Protein AF-A0A5B1RC30-F1 (afdb_monomer_lite)

Secondary structure (DSSP, 8-state):
-----------HHHHHHHHHHHHHHHHHHHHHHHTS-S-----------TTSTTTTTSS------------HHHHHHTTS-TT--SSSHHHHHHHHHHHHHHHHHHGGG-TTS-SSPPPSS-----S---S---------TTS-----TTTS-----HHHHHHHHHHH-TTSPPPPHHHHHHHHHTS-HHHHHHHHHHHTTS-HHHHHSTT----HHHHHHHHHHHHHH---------

Foldseek 3Di:
DDDDDPDPDPDPVNVVVVVVVVVVVVVVVVVVVVPPDPPPDDDDDDDDDPPPPPPVVPPDPPPPDPPPVDPPVVVVVVVDPPDPPDPDVVVVVVVVVVVVVVCVVCVCVPPVNPNDDDDPDDDPPPPPPCPDDPPPPPPPPPPPPPPVLQPDADDAQLVLQLLLCCQQPVPDDRDDSVVSVVVVVVDGSVVSVVSNVLSVVDDPCQRPDPPNDHDNVSNVSSVVVDVVVDDDDDDDDD

Structure (mmCIF, N/CA/C/O backbone):
data_AF-A0A5B1RC30-F1
#
_entry.id   AF-A0A5B1RC30-F1
#
loop_
_atom_site.group_PDB
_atom_site.id
_atom_site.type_symbol
_atom_site.label_atom_id
_atom_site.label_alt_id
_atom_site.label_comp_id
_atom_site.label_asym_id
_atom_site.label_entity_id
_atom_site.label_seq_id
_atom_site.pdbx_PDB_ins_code
_atom_site.Cartn_x
_atom_site.Cartn_y
_atom_site.Cartn_z
_atom_site.occupancy
_atom_site.B_iso_or_equiv
_atom_site.auth_seq_id
_atom_site.auth_comp_id
_atom_site.auth_asym_id
_atom_site.auth_atom_id
_atom_site.pdbx_PDB_model_num
ATOM 1 N N . MET A 1 1 ? 42.351 27.442 -15.921 1.00 37.06 1 MET A N 1
ATOM 2 C CA . MET A 1 1 ? 41.105 27.147 -16.657 1.00 37.06 1 MET A CA 1
ATOM 3 C C . MET A 1 1 ? 39.931 27.588 -15.802 1.00 37.06 1 MET A C 1
ATOM 5 O O . MET A 1 1 ? 39.715 26.997 -14.755 1.00 37.06 1 MET A O 1
ATOM 9 N N . GLN A 1 2 ? 39.253 28.670 -16.185 1.00 33.66 2 GLN A N 1
ATOM 10 C CA . GLN A 1 2 ? 38.083 29.203 -15.482 1.00 33.66 2 GLN A CA 1
ATOM 11 C C . GLN A 1 2 ? 36.863 29.036 -16.392 1.00 33.66 2 GLN A C 1
ATOM 13 O O . GLN A 1 2 ? 36.868 29.510 -17.526 1.00 33.66 2 GLN A O 1
ATOM 18 N N . LEU A 1 3 ? 35.852 28.315 -15.908 1.00 33.47 3 LEU A N 1
ATOM 19 C CA . LEU A 1 3 ? 34.552 28.173 -16.560 1.00 33.47 3 LEU A CA 1
ATOM 20 C C . LEU A 1 3 ? 33.736 29.445 -16.307 1.00 33.47 3 LEU A C 1
ATOM 22 O O . LEU A 1 3 ? 33.365 29.730 -15.170 1.00 33.47 3 LEU A O 1
ATOM 26 N N . VAL A 1 4 ? 33.462 30.205 -17.366 1.00 41.59 4 VAL A N 1
ATOM 27 C CA . VAL A 1 4 ? 32.552 31.355 -17.328 1.00 41.59 4 VAL A CA 1
ATOM 28 C C . VAL A 1 4 ? 31.127 30.839 -17.532 1.00 41.59 4 VAL A C 1
ATOM 30 O O . VAL A 1 4 ? 30.750 30.440 -18.630 1.00 41.59 4 VAL A O 1
ATOM 33 N N . PHE A 1 5 ? 30.335 30.828 -16.459 1.00 33.84 5 PHE A N 1
ATOM 34 C CA . PHE A 1 5 ? 28.893 30.589 -16.514 1.00 33.84 5 PHE A CA 1
ATOM 35 C C . PHE A 1 5 ? 28.185 31.864 -16.994 1.00 33.84 5 PHE A C 1
ATOM 37 O O . PHE A 1 5 ? 28.132 32.863 -16.278 1.00 33.84 5 PHE A O 1
ATOM 4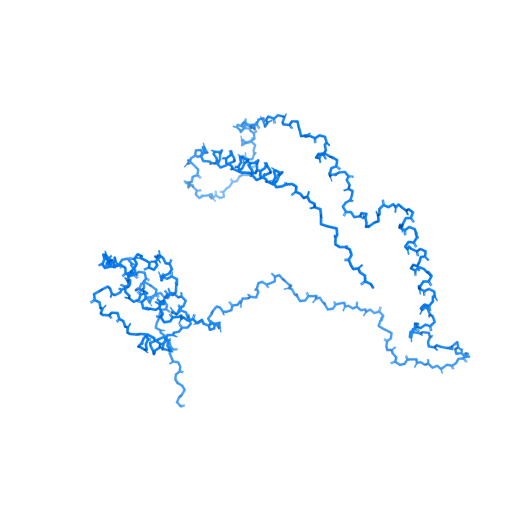4 N N . VAL A 1 6 ? 27.610 31.831 -18.198 1.00 37.00 6 VAL A N 1
ATOM 45 C CA . VAL A 1 6 ? 26.701 32.879 -18.683 1.00 37.00 6 VAL A CA 1
ATOM 46 C C . VAL A 1 6 ? 25.303 32.578 -18.147 1.00 37.00 6 VAL A C 1
ATOM 48 O O . VAL A 1 6 ? 24.545 31.793 -18.711 1.00 37.00 6 VAL A O 1
ATOM 51 N N . GLN A 1 7 ? 24.968 33.188 -17.015 1.00 39.28 7 GLN A N 1
ATOM 52 C CA . GLN A 1 7 ? 23.636 33.129 -16.427 1.00 39.28 7 GLN A CA 1
ATOM 53 C C . GLN A 1 7 ? 22.777 34.223 -17.077 1.00 39.28 7 GLN A C 1
ATOM 55 O O . GLN A 1 7 ? 22.910 35.405 -16.763 1.00 39.28 7 GLN A O 1
ATOM 60 N N . ALA A 1 8 ? 21.922 33.848 -18.030 1.00 44.34 8 ALA A N 1
ATOM 61 C CA . ALA A 1 8 ? 20.967 34.770 -18.637 1.00 44.34 8 ALA A CA 1
ATOM 62 C C . ALA A 1 8 ? 19.926 35.196 -17.585 1.00 44.34 8 ALA A C 1
ATOM 64 O O . ALA A 1 8 ? 19.093 34.401 -17.148 1.00 44.34 8 ALA A O 1
ATOM 65 N N . TRP A 1 9 ? 19.988 36.459 -17.161 1.00 39.72 9 TRP A N 1
ATOM 66 C CA . TRP A 1 9 ? 19.041 37.062 -16.226 1.00 39.72 9 TRP A CA 1
ATOM 67 C C . TRP A 1 9 ? 17.670 37.233 -16.891 1.00 39.72 9 TRP A C 1
ATOM 69 O O . TRP A 1 9 ? 17.361 38.270 -17.479 1.00 39.72 9 TRP A O 1
ATOM 79 N N . ILE A 1 10 ? 16.809 36.223 -16.780 1.00 48.22 10 ILE A N 1
ATOM 80 C CA . ILE A 1 10 ? 15.380 36.403 -17.040 1.00 48.22 10 ILE A CA 1
ATOM 81 C C . ILE A 1 10 ? 14.814 37.172 -15.847 1.00 48.22 10 ILE A C 1
ATOM 83 O O . ILE A 1 10 ? 14.673 36.636 -14.749 1.00 48.22 10 ILE A O 1
ATOM 87 N N . SER A 1 11 ? 14.513 38.456 -16.059 1.00 51.56 11 SER A N 1
ATOM 88 C CA . SER A 1 11 ? 13.929 39.322 -15.033 1.00 51.56 11 SER A CA 1
ATOM 89 C C . SER A 1 11 ? 12.691 38.658 -14.408 1.00 51.56 11 SER A C 1
ATOM 91 O O . SER A 1 11 ? 11.798 38.230 -15.152 1.00 51.56 11 SER A O 1
ATOM 93 N N . PRO A 1 12 ? 12.577 38.609 -13.066 1.00 63.28 12 PRO A N 1
ATOM 94 C CA . PRO A 1 12 ? 11.483 37.935 -12.363 1.00 63.28 12 PRO A CA 1
ATOM 95 C C . PRO A 1 12 ? 10.099 38.515 -12.695 1.00 63.28 12 PRO A C 1
ATOM 97 O O . PRO A 1 12 ? 9.080 37.845 -12.517 1.00 63.28 12 PRO A O 1
ATOM 100 N N . LYS A 1 13 ? 10.040 39.737 -13.240 1.00 57.78 13 LYS A N 1
ATOM 101 C CA . LYS A 1 13 ? 8.797 40.340 -13.743 1.00 57.78 13 LYS A CA 1
ATOM 102 C C . LYS A 1 13 ? 8.270 39.621 -14.995 1.00 57.78 13 LYS A C 1
ATOM 104 O O . LYS A 1 13 ? 7.062 39.467 -15.141 1.00 57.78 13 LYS A O 1
ATOM 109 N N . SER A 1 14 ? 9.155 39.111 -15.848 1.00 53.41 14 SER A N 1
ATOM 110 C CA . SER A 1 14 ? 8.808 38.441 -17.112 1.00 53.41 14 SER A CA 1
ATOM 111 C C . SER A 1 14 ? 8.213 37.050 -16.880 1.00 53.41 14 SER A C 1
ATOM 113 O O . SER A 1 14 ? 7.254 36.665 -17.543 1.00 53.41 14 SER A O 1
ATOM 115 N N . VAL A 1 15 ? 8.724 36.322 -15.880 1.00 65.81 15 VAL A N 1
ATOM 116 C CA . VAL A 1 15 ? 8.213 34.993 -15.496 1.00 65.81 15 VAL A CA 1
ATOM 117 C C . VAL A 1 15 ? 6.780 35.091 -14.965 1.00 65.81 15 VAL A C 1
ATOM 119 O O . VAL A 1 15 ? 5.937 34.256 -15.288 1.00 65.81 15 VAL A O 1
ATOM 122 N N . ARG A 1 16 ? 6.464 36.156 -14.215 1.00 63.06 16 ARG A N 1
ATOM 123 C CA . ARG A 1 16 ? 5.103 36.398 -13.709 1.00 63.06 16 ARG A CA 1
ATOM 124 C C . ARG A 1 16 ? 4.101 36.675 -14.830 1.00 63.06 16 ARG A C 1
ATOM 126 O O . ARG A 1 16 ? 2.984 36.174 -14.768 1.00 63.06 16 ARG A O 1
ATOM 133 N N . ILE A 1 17 ? 4.506 37.412 -15.864 1.00 66.56 17 ILE A N 1
ATOM 134 C CA . ILE A 1 17 ? 3.637 37.727 -17.009 1.00 66.56 17 ILE A CA 1
ATOM 135 C C . ILE A 1 17 ? 3.341 36.464 -17.831 1.00 66.56 17 ILE A C 1
ATOM 137 O O . ILE A 1 17 ? 2.190 36.230 -18.191 1.00 66.56 17 ILE A O 1
ATOM 141 N N . ILE A 1 18 ? 4.348 35.618 -18.073 1.00 67.50 18 ILE A N 1
ATOM 142 C CA . ILE A 1 18 ? 4.166 34.361 -18.818 1.00 67.50 18 ILE A CA 1
ATOM 143 C C . ILE A 1 18 ? 3.269 33.393 -18.035 1.00 67.50 18 ILE A C 1
ATOM 145 O O . ILE A 1 18 ? 2.348 32.816 -18.607 1.00 67.50 18 ILE A O 1
ATOM 149 N N . SER A 1 19 ? 3.475 33.268 -16.721 1.00 68.56 19 SER A N 1
ATOM 150 C CA . SER A 1 19 ? 2.661 32.384 -15.878 1.00 68.56 19 SER A CA 1
ATOM 151 C C . SER A 1 19 ? 1.192 32.833 -15.810 1.00 68.56 19 SER A C 1
ATOM 153 O O . SER A 1 19 ? 0.284 32.012 -15.930 1.00 68.56 19 SER A O 1
ATOM 155 N N . LEU A 1 20 ? 0.936 34.146 -15.731 1.00 70.19 20 LEU A N 1
ATOM 156 C CA . LEU A 1 20 ? -0.424 34.700 -15.780 1.00 70.19 20 LEU A CA 1
ATOM 157 C C . LEU A 1 20 ? -1.103 34.493 -17.139 1.00 70.19 20 LEU A C 1
ATOM 159 O O . LEU A 1 20 ? -2.290 34.173 -17.181 1.00 70.19 20 LEU A O 1
ATOM 163 N N . ALA A 1 21 ? -0.368 34.635 -18.243 1.00 69.69 21 ALA A N 1
ATOM 164 C CA . ALA A 1 21 ? -0.911 34.406 -19.581 1.00 69.69 21 ALA A CA 1
ATOM 165 C C . ALA A 1 21 ? -1.286 32.931 -19.806 1.00 69.69 21 ALA A C 1
ATOM 167 O O . ALA A 1 21 ? -2.340 32.647 -20.376 1.00 69.69 21 ALA A O 1
ATOM 168 N N . VAL A 1 22 ? -0.465 31.996 -19.314 1.00 76.06 22 VAL A N 1
ATOM 169 C CA . VAL A 1 22 ? -0.759 30.556 -19.376 1.00 76.06 22 VAL A CA 1
ATOM 170 C C . VAL A 1 22 ? -1.976 30.217 -18.515 1.00 76.06 22 VAL A C 1
ATOM 172 O O . VAL A 1 22 ? -2.878 29.540 -19.000 1.00 76.06 22 VAL A O 1
ATOM 175 N N . LEU A 1 23 ? -2.061 30.755 -17.293 1.00 73.81 23 LEU A N 1
ATOM 176 C CA . LEU A 1 23 ? -3.209 30.535 -16.406 1.00 73.81 23 LEU A CA 1
ATOM 177 C C . LEU A 1 23 ? -4.522 31.074 -16.994 1.00 73.81 23 LEU A C 1
ATOM 179 O O . LEU A 1 23 ? -5.549 30.392 -16.938 1.00 73.81 23 LEU A O 1
ATOM 183 N N . LEU A 1 24 ? -4.495 32.260 -17.611 1.00 71.38 24 LEU A N 1
ATOM 184 C CA . LEU A 1 24 ? -5.665 32.836 -18.282 1.00 71.38 24 LEU A CA 1
ATOM 185 C C . LEU A 1 24 ? -6.099 32.006 -19.496 1.00 71.38 24 LEU A C 1
ATOM 187 O O . LEU A 1 24 ? -7.293 31.758 -19.663 1.00 71.38 24 LEU A O 1
ATOM 191 N N . ALA A 1 25 ? -5.149 31.516 -20.296 1.00 67.56 25 ALA A N 1
ATOM 192 C CA . ALA A 1 25 ? -5.450 30.656 -21.438 1.00 67.56 25 ALA A CA 1
ATOM 193 C C . ALA A 1 25 ? -6.047 29.306 -21.002 1.00 67.56 25 ALA A C 1
ATOM 195 O O . ALA A 1 25 ? -7.023 28.845 -21.593 1.00 67.56 25 ALA A O 1
ATOM 196 N N . THR A 1 26 ? -5.524 28.695 -19.932 1.00 70.88 26 THR A N 1
ATOM 197 C CA . THR A 1 26 ? -6.070 27.434 -19.400 1.00 70.88 26 THR A CA 1
ATOM 198 C C . THR A 1 26 ? -7.450 27.609 -18.766 1.00 70.88 26 THR A C 1
ATOM 200 O O . THR A 1 26 ? -8.298 26.731 -18.904 1.00 70.88 26 THR A O 1
ATOM 203 N N . SER A 1 27 ? -7.709 28.755 -18.127 1.00 69.19 27 SER A N 1
ATOM 204 C CA . SER A 1 27 ? -9.010 29.067 -17.522 1.00 69.19 27 SER A CA 1
ATOM 205 C C . SER A 1 27 ? -10.104 29.237 -18.581 1.00 69.19 27 SER A C 1
ATOM 207 O O . SER A 1 27 ? -11.167 28.623 -18.482 1.00 69.19 27 SER A O 1
ATOM 209 N N . GLN A 1 28 ? -9.819 29.981 -19.657 1.00 68.94 28 GLN A N 1
ATOM 210 C CA . GLN A 1 28 ? -10.762 30.147 -20.770 1.00 68.94 28 GLN A CA 1
ATOM 211 C C . GLN A 1 28 ? -11.049 28.824 -21.493 1.00 68.94 28 GLN A C 1
ATOM 213 O O . GLN A 1 28 ? -12.181 28.585 -21.909 1.00 68.94 28 GLN A O 1
ATOM 218 N N . TYR A 1 29 ? -10.053 27.941 -21.599 1.00 64.88 29 TYR A N 1
ATOM 219 C CA . TYR A 1 29 ? -10.232 26.624 -22.207 1.00 64.88 29 TYR A CA 1
ATOM 220 C C . TYR A 1 29 ? -11.126 25.707 -21.357 1.00 64.88 29 TYR A C 1
ATOM 222 O O . TYR A 1 29 ? -11.989 25.017 -21.894 1.00 64.88 29 TYR A O 1
ATOM 230 N N . LEU A 1 30 ? -10.977 25.729 -20.028 1.00 63.34 30 LEU A N 1
ATOM 231 C CA . LEU A 1 30 ? -11.799 24.915 -19.125 1.00 63.34 30 LEU A CA 1
ATOM 232 C C . LEU A 1 30 ? -13.253 25.394 -19.045 1.00 63.34 30 LEU A C 1
ATOM 234 O O . LEU A 1 30 ? -14.154 24.558 -19.035 1.00 63.34 30 LEU A O 1
ATOM 238 N N . ALA A 1 31 ? -13.492 26.709 -19.058 1.00 62.72 31 ALA A N 1
ATOM 239 C CA . ALA A 1 31 ? -14.848 27.261 -19.107 1.00 62.72 31 ALA A CA 1
ATOM 240 C C . ALA A 1 31 ? -15.580 26.875 -20.406 1.00 62.72 31 ALA A C 1
ATOM 242 O O . ALA A 1 31 ? -16.767 26.564 -20.389 1.00 62.72 31 ALA A O 1
ATOM 243 N N . PHE A 1 32 ? -14.856 26.812 -21.528 1.00 60.69 32 PHE A N 1
ATOM 244 C CA . PHE A 1 32 ? -15.417 26.368 -22.804 1.00 60.69 32 PHE A CA 1
ATOM 245 C C . PHE A 1 32 ? -15.771 24.871 -22.811 1.00 60.69 32 PHE A C 1
ATOM 247 O O . PHE A 1 32 ? -16.770 24.471 -23.402 1.00 60.69 32 PHE A O 1
ATOM 254 N N . VAL A 1 33 ? -14.983 24.034 -22.128 1.00 61.41 33 VAL A N 1
ATOM 255 C CA . VAL A 1 33 ? -15.262 22.592 -22.009 1.00 61.41 33 VAL A CA 1
ATOM 256 C C . VAL A 1 33 ? -16.433 22.314 -21.056 1.00 61.41 33 VAL A C 1
ATOM 258 O O . VAL A 1 33 ? -17.145 21.330 -21.254 1.00 61.41 33 VAL A O 1
ATOM 261 N N . SER A 1 34 ? -16.680 23.167 -20.052 1.00 58.25 34 SER A N 1
ATOM 262 C CA . SER A 1 34 ? -17.787 22.955 -19.106 1.00 58.25 34 SER A CA 1
ATOM 263 C C . SER A 1 34 ? -19.167 23.334 -19.644 1.00 58.25 34 SER A C 1
ATOM 265 O O . SER A 1 34 ? -20.154 22.811 -19.135 1.00 58.25 34 SER A O 1
ATOM 267 N N . ASP A 1 35 ? -19.243 24.202 -20.657 1.00 50.16 35 ASP A N 1
ATOM 268 C CA . ASP A 1 35 ? -20.509 24.670 -21.251 1.00 50.16 35 ASP A CA 1
ATOM 269 C C . ASP A 1 35 ? -21.007 23.785 -22.412 1.00 50.16 35 ASP A C 1
ATOM 271 O O . ASP A 1 35 ? -22.028 24.062 -23.046 1.00 50.16 35 ASP A O 1
ATOM 275 N N . ALA A 1 36 ? -20.308 22.683 -22.700 1.00 50.47 36 ALA A N 1
ATOM 276 C CA . ALA A 1 36 ? -20.774 21.700 -23.667 1.00 50.47 36 ALA A CA 1
ATOM 277 C C . ALA A 1 36 ? -21.968 20.906 -23.082 1.00 50.47 36 ALA A C 1
ATOM 279 O O . ALA A 1 36 ? -21.836 20.285 -22.021 1.00 50.47 36 ALA A O 1
ATOM 280 N N . PRO A 1 37 ? -23.140 20.882 -23.749 1.00 50.91 37 PRO A N 1
ATOM 281 C CA . PRO A 1 37 ? -24.338 20.234 -23.223 1.00 50.91 37 PRO A CA 1
ATOM 282 C C . PRO A 1 37 ? -24.120 18.726 -23.021 1.00 50.91 37 PRO A C 1
ATOM 284 O O . PRO A 1 37 ? -23.829 17.985 -23.961 1.00 50.91 37 PRO A O 1
ATOM 287 N N . ARG A 1 38 ? -24.308 18.268 -21.776 1.00 52.97 38 ARG A N 1
ATOM 288 C CA . ARG A 1 38 ? -24.143 16.887 -21.270 1.00 52.97 38 ARG A CA 1
ATOM 289 C C . ARG A 1 38 ? -25.163 15.857 -21.804 1.00 52.97 38 ARG A C 1
ATOM 291 O O . ARG A 1 38 ? -25.478 14.902 -21.105 1.00 52.97 38 ARG A O 1
ATOM 298 N N . ASN A 1 39 ? -25.671 15.998 -23.028 1.00 50.66 39 ASN A N 1
ATOM 299 C CA . ASN A 1 39 ? -26.727 15.118 -23.560 1.00 50.66 39 ASN A CA 1
ATOM 300 C C . ASN A 1 39 ? -26.253 14.068 -24.577 1.00 50.66 39 ASN A C 1
ATOM 302 O O . ASN A 1 39 ? -27.072 13.481 -25.273 1.00 50.66 39 ASN A O 1
ATOM 306 N N . TYR A 1 40 ? -24.954 13.772 -24.642 1.00 50.72 40 TYR A N 1
ATOM 307 C CA . TYR A 1 40 ? -24.432 12.713 -25.513 1.00 50.72 40 TYR A CA 1
ATOM 308 C C . TYR A 1 40 ? -23.730 11.623 -24.716 1.00 50.72 40 TYR A C 1
ATOM 310 O O . TYR A 1 40 ? -22.543 11.368 -24.897 1.00 50.72 40 TYR A O 1
ATOM 318 N N . LEU A 1 41 ? -24.467 10.965 -23.826 1.00 51.62 41 LEU A N 1
ATOM 319 C CA . LEU A 1 41 ? -24.060 9.659 -23.338 1.00 51.62 41 LEU A CA 1
ATOM 320 C C . LEU A 1 41 ? -25.246 8.703 -23.374 1.00 51.62 41 LEU A C 1
ATOM 322 O O . LEU A 1 41 ? -26.230 8.900 -22.669 1.00 51.62 41 LEU A O 1
ATOM 326 N N . LEU A 1 42 ? -25.016 7.634 -24.146 1.00 53.19 42 LEU A N 1
ATOM 327 C CA . LEU A 1 42 ? -25.647 6.312 -24.137 1.00 53.19 42 LEU A CA 1
ATOM 328 C C . LEU A 1 42 ? -26.649 6.049 -25.264 1.00 53.19 42 LEU A C 1
ATOM 330 O O . LEU A 1 42 ? -27.849 6.060 -25.044 1.00 53.19 42 LEU A O 1
ATOM 334 N N . GLU A 1 43 ? -26.125 5.642 -26.424 1.00 45.53 43 GLU A N 1
ATOM 335 C CA . GLU A 1 43 ? -26.667 4.469 -27.120 1.00 45.53 43 GLU A CA 1
ATOM 336 C C . GLU A 1 43 ? -25.532 3.607 -27.710 1.00 45.53 43 GLU A C 1
ATOM 338 O O . GLU A 1 43 ? -24.540 4.144 -28.217 1.00 45.53 43 GLU A O 1
ATOM 343 N N . PRO A 1 44 ? -25.634 2.266 -27.635 1.00 52.22 44 PRO A N 1
ATOM 344 C CA . PRO A 1 44 ? -24.646 1.357 -28.194 1.00 52.22 44 PRO A CA 1
ATOM 345 C C . PRO A 1 44 ? -24.820 1.258 -29.716 1.00 52.22 44 PRO A C 1
ATOM 347 O O . PRO A 1 44 ? -25.798 0.703 -30.216 1.00 52.22 44 PRO A O 1
ATOM 350 N N . LEU A 1 45 ? -23.835 1.766 -30.460 1.00 44.25 45 LEU A N 1
ATOM 351 C CA . LEU A 1 45 ? -23.759 1.677 -31.920 1.00 44.25 45 LEU A CA 1
ATOM 352 C C . LEU A 1 45 ? -23.645 0.216 -32.379 1.00 44.25 45 LEU A C 1
ATOM 354 O O . LEU A 1 45 ? -22.554 -0.334 -32.541 1.00 44.25 45 LEU A O 1
ATOM 358 N N . LYS A 1 46 ? -24.794 -0.407 -32.647 1.00 43.56 46 LYS A N 1
ATOM 359 C CA . LYS A 1 46 ? -24.876 -1.538 -33.567 1.00 43.56 46 LYS A CA 1
ATOM 360 C C . LYS A 1 46 ? -24.719 -1.003 -34.989 1.00 43.56 46 LYS A C 1
ATOM 362 O O . LYS A 1 46 ? -25.471 -0.143 -35.430 1.00 43.56 46 LYS A O 1
ATOM 367 N N . SER A 1 47 ? -23.699 -1.532 -35.662 1.00 57.84 47 SER A N 1
ATOM 368 C CA . SER A 1 47 ? -23.561 -1.696 -37.112 1.00 57.84 47 SER A CA 1
ATOM 369 C C . SER A 1 47 ? -24.762 -1.229 -37.945 1.00 57.84 47 SER A C 1
ATOM 371 O O . SER A 1 47 ? -25.833 -1.825 -37.870 1.00 57.84 47 SER A O 1
ATOM 373 N N . THR A 1 48 ? -24.571 -0.210 -38.784 1.00 49.00 48 THR A N 1
ATOM 374 C CA . THR A 1 48 ? -24.761 -0.288 -40.246 1.00 49.00 48 THR A CA 1
ATOM 375 C C . THR A 1 48 ? -24.635 1.094 -40.903 1.00 49.00 48 THR A C 1
ATOM 377 O O . THR A 1 48 ? -25.002 2.119 -40.344 1.00 49.00 48 THR A O 1
ATOM 380 N N . SER A 1 49 ? -24.192 1.079 -42.164 1.00 47.84 49 SER A N 1
ATOM 381 C CA . SER A 1 49 ? -24.447 2.100 -43.191 1.00 47.84 49 SER A CA 1
ATOM 382 C C . SER A 1 49 ? -23.499 3.308 -43.286 1.00 47.84 49 SER A C 1
ATOM 384 O O . SER A 1 49 ? -23.574 4.288 -42.552 1.00 47.84 49 SER A O 1
ATOM 386 N N . ARG A 1 50 ? -22.675 3.285 -44.346 1.00 53.19 50 ARG A N 1
ATOM 387 C CA . ARG A 1 50 ? -21.772 4.346 -44.846 1.00 53.19 50 ARG A CA 1
ATOM 388 C C . ARG A 1 50 ? -22.475 5.643 -45.312 1.00 53.19 50 ARG A C 1
ATOM 390 O O . ARG A 1 50 ? -21.887 6.408 -46.068 1.00 53.19 50 ARG A O 1
ATOM 397 N N . LYS A 1 51 ? -23.721 5.911 -44.910 1.00 52.53 51 LYS A N 1
ATOM 398 C CA . LYS A 1 51 ? -24.510 7.060 -45.402 1.00 52.53 51 LYS A CA 1
ATOM 399 C C . LYS A 1 51 ? -24.680 8.212 -44.402 1.00 52.53 51 LYS A C 1
ATOM 401 O O . LYS A 1 51 ? -25.273 9.219 -44.763 1.00 52.53 51 LYS A O 1
ATOM 406 N N . THR A 1 52 ? -24.135 8.127 -43.188 1.00 50.81 52 THR A N 1
ATOM 407 C CA . THR A 1 52 ? -24.299 9.175 -42.155 1.00 50.81 52 THR A CA 1
ATOM 408 C C . THR A 1 52 ? -23.142 10.178 -42.060 1.00 50.81 52 THR A C 1
ATOM 410 O O . THR A 1 52 ? -23.270 11.198 -41.386 1.00 50.81 52 THR A O 1
ATOM 413 N N . ALA A 1 53 ? -22.038 9.969 -42.786 1.00 45.72 53 ALA A N 1
ATOM 414 C CA . ALA A 1 53 ? -20.862 10.846 -42.723 1.00 45.72 53 ALA A CA 1
ATOM 415 C C . ALA A 1 53 ? -21.073 12.249 -43.336 1.00 45.72 53 ALA A C 1
ATOM 417 O O . ALA A 1 53 ? -20.278 13.151 -43.090 1.00 45.72 53 ALA A O 1
ATOM 418 N N . THR A 1 54 ? -22.143 12.473 -44.103 1.00 54.56 54 THR A N 1
ATOM 419 C CA . THR A 1 54 ? -22.426 13.768 -44.748 1.00 54.56 54 THR A CA 1
ATOM 420 C C . THR A 1 54 ? -23.339 14.696 -43.943 1.00 54.56 54 THR A C 1
ATOM 422 O O . THR A 1 54 ? -23.435 15.873 -44.287 1.00 54.56 54 THR A O 1
ATOM 425 N N . TRP A 1 55 ? -23.975 14.232 -42.860 1.00 51.94 55 TRP A N 1
ATOM 426 C CA . TRP A 1 55 ? -24.928 15.066 -42.107 1.00 51.94 55 TRP A CA 1
ATOM 427 C C . TRP A 1 55 ? -24.273 15.895 -40.988 1.00 51.94 55 TRP A C 1
ATOM 429 O O . TRP A 1 55 ? -24.660 17.039 -40.759 1.00 51.94 55 TRP A O 1
ATOM 439 N N . LEU A 1 56 ? -23.210 15.389 -40.351 1.00 47.97 56 LEU A N 1
ATOM 440 C CA . LEU A 1 56 ? -22.527 16.099 -39.255 1.00 47.97 56 LEU A CA 1
ATOM 441 C C . LEU A 1 56 ? -21.690 17.308 -39.714 1.00 47.97 56 LEU A C 1
ATOM 443 O O . LEU A 1 56 ? -21.357 18.162 -38.899 1.00 47.97 56 LEU A O 1
ATOM 447 N N . SER A 1 57 ? -21.392 17.440 -41.012 1.00 52.16 57 SER A N 1
ATOM 448 C CA . SER A 1 57 ? -20.574 18.553 -41.517 1.00 52.16 57 SER A CA 1
ATOM 449 C C . SER A 1 57 ? -21.351 19.858 -41.757 1.00 52.16 57 SER A C 1
ATOM 451 O O . SER A 1 57 ? -20.720 20.882 -42.014 1.00 52.16 57 SER A O 1
ATOM 453 N N . ARG A 1 58 ? -22.694 19.854 -41.712 1.00 54.56 58 ARG A N 1
ATOM 454 C CA . ARG A 1 58 ? -23.512 21.044 -42.038 1.00 54.56 58 ARG A CA 1
ATOM 455 C C . ARG A 1 58 ? -24.026 21.839 -40.838 1.00 54.56 58 ARG A C 1
ATOM 457 O O . ARG A 1 58 ? -24.419 22.984 -41.031 1.00 54.56 58 ARG A O 1
ATOM 464 N N . HIS A 1 59 ? -23.996 21.286 -39.626 1.00 49.84 59 HIS A N 1
ATOM 465 C CA . HIS A 1 59 ? -24.639 21.916 -38.462 1.00 49.84 59 HIS A CA 1
ATOM 466 C C . HIS A 1 59 ? -23.735 22.146 -37.251 1.00 49.84 59 HIS A C 1
ATOM 468 O O . HIS A 1 59 ? -24.227 22.578 -36.214 1.00 49.84 59 HIS A O 1
ATOM 474 N N . ILE A 1 60 ? -22.422 21.940 -37.373 1.00 52.97 60 ILE A N 1
ATOM 475 C CA . ILE A 1 60 ? -21.478 22.434 -36.368 1.00 52.97 60 ILE A CA 1
ATOM 476 C C . ILE A 1 60 ? -21.009 23.811 -36.849 1.00 52.97 60 ILE A C 1
ATOM 478 O O . ILE A 1 60 ? -20.178 23.873 -37.759 1.00 52.97 60 ILE A O 1
ATOM 482 N N . PRO A 1 61 ? -21.541 24.928 -36.313 1.00 53.59 61 PRO A N 1
ATOM 483 C CA . PRO A 1 61 ? -20.957 26.233 -36.566 1.00 53.59 61 PRO A CA 1
ATOM 484 C C . PRO A 1 61 ? -19.543 26.193 -35.995 1.00 53.59 61 PRO A C 1
ATOM 486 O O . PRO A 1 61 ? -19.363 26.236 -34.783 1.00 53.59 61 PRO A O 1
ATOM 489 N N . VAL A 1 62 ? -18.536 26.046 -36.859 1.00 57.25 62 VAL A N 1
ATOM 490 C CA . VAL A 1 62 ? -17.136 26.162 -36.452 1.00 57.25 62 VAL A CA 1
ATOM 491 C C . VAL A 1 62 ? -17.002 27.560 -35.854 1.00 57.25 62 VAL A C 1
ATOM 493 O O . VAL A 1 62 ? -17.175 28.535 -36.597 1.00 57.25 62 VAL A O 1
ATOM 496 N N . PRO A 1 63 ? -16.767 27.696 -34.535 1.00 56.50 63 PRO A N 1
ATOM 497 C CA . PRO A 1 63 ? -16.598 29.006 -33.945 1.00 56.50 63 PRO A CA 1
ATOM 498 C C . PRO A 1 63 ? -15.408 29.634 -34.656 1.00 56.50 63 PRO A C 1
ATOM 500 O O . PRO A 1 63 ? -14.298 29.096 -34.646 1.00 56.50 63 PRO A O 1
ATOM 503 N N . ARG A 1 64 ? -15.664 30.741 -35.357 1.00 53.84 64 ARG A N 1
ATOM 504 C CA . ARG A 1 64 ? -14.611 31.554 -35.953 1.00 53.84 64 ARG A CA 1
ATOM 505 C C . ARG A 1 64 ? -13.781 32.054 -34.784 1.00 53.84 64 ARG A C 1
ATOM 507 O O . ARG A 1 64 ? -14.171 33.015 -34.126 1.00 53.84 64 ARG A O 1
ATOM 514 N N . LEU A 1 65 ? -12.686 31.352 -34.493 1.00 59.84 65 LEU A N 1
ATOM 515 C CA . LEU A 1 65 ? -11.717 31.800 -33.508 1.00 59.84 65 LEU A CA 1
ATOM 516 C C . LEU A 1 65 ? -11.381 33.250 -33.869 1.00 59.84 65 LEU A C 1
ATOM 518 O O . LEU A 1 65 ? -11.122 33.524 -35.050 1.00 59.84 65 LEU A O 1
ATOM 522 N N . PRO A 1 66 ? -11.448 34.192 -32.911 1.00 59.19 66 PRO A N 1
ATOM 523 C CA . PRO A 1 66 ? -11.080 35.568 -33.187 1.00 59.19 66 PRO A CA 1
ATOM 524 C C . PRO A 1 66 ? -9.690 35.537 -33.811 1.00 59.19 66 PRO A C 1
ATOM 526 O O . PRO A 1 66 ? -8.824 34.796 -33.347 1.00 59.19 66 PRO A O 1
ATOM 529 N N . ALA A 1 67 ? -9.500 36.274 -34.906 1.00 58.53 67 ALA A N 1
ATOM 530 C CA . ALA A 1 67 ? -8.224 36.370 -35.596 1.00 58.53 67 ALA A CA 1
ATOM 531 C C . ALA A 1 67 ? -7.218 37.061 -34.666 1.00 58.53 67 ALA A C 1
ATOM 533 O O . ALA A 1 67 ? -6.958 38.261 -34.770 1.00 58.53 67 ALA A O 1
ATOM 534 N N . VAL A 1 68 ? -6.688 36.305 -33.705 1.00 67.62 68 VAL A N 1
ATOM 535 C CA . VAL A 1 68 ? -5.637 36.748 -32.809 1.00 67.62 68 VAL A CA 1
ATOM 536 C C . VAL A 1 68 ? -4.446 36.972 -33.716 1.00 67.62 68 VAL A C 1
ATOM 538 O O . VAL A 1 68 ? -3.888 36.033 -34.285 1.00 67.62 68 VAL A O 1
ATOM 541 N N . LYS A 1 69 ? -4.111 38.247 -33.924 1.00 71.94 69 LYS A N 1
ATOM 542 C CA . LYS A 1 69 ? -2.925 38.664 -34.663 1.00 71.94 69 LYS A CA 1
ATOM 543 C C . LYS A 1 69 ? -1.722 38.127 -33.903 1.00 71.94 69 LYS A C 1
ATOM 545 O O . LYS A 1 69 ? -1.229 38.771 -32.982 1.00 71.94 69 LYS A O 1
ATOM 550 N N . VAL A 1 70 ? -1.295 36.918 -34.260 1.00 70.38 70 VAL A N 1
ATOM 551 C CA . VAL A 1 70 ? -0.133 36.283 -33.653 1.00 70.38 70 VAL A CA 1
ATOM 552 C C . VAL A 1 70 ? 1.050 37.217 -33.916 1.00 70.38 70 VAL A C 1
ATOM 554 O O . VAL A 1 70 ? 1.315 37.538 -35.082 1.00 70.38 70 VAL A O 1
ATOM 557 N N . PRO A 1 71 ? 1.724 37.720 -32.870 1.00 74.69 71 PRO A N 1
ATOM 558 C CA . PRO A 1 71 ? 2.829 38.648 -33.032 1.00 74.69 71 PRO A CA 1
ATOM 559 C C . PRO A 1 71 ? 3.868 38.115 -34.023 1.00 74.69 71 PRO A C 1
ATOM 561 O O . PRO A 1 71 ? 4.225 36.936 -33.997 1.00 74.69 71 PRO A O 1
ATOM 564 N N . ARG A 1 72 ? 4.377 38.994 -34.895 1.00 65.94 72 ARG A N 1
ATOM 565 C CA . ARG A 1 72 ? 5.303 38.645 -35.991 1.00 65.94 72 ARG A CA 1
ATOM 566 C C . ARG A 1 72 ? 6.531 37.846 -35.519 1.00 65.94 72 ARG A C 1
ATOM 568 O O . ARG A 1 72 ? 7.028 37.014 -36.269 1.00 65.94 72 ARG A O 1
ATOM 575 N N . TRP A 1 73 ? 6.973 38.049 -34.275 1.00 70.12 73 TRP A N 1
ATOM 576 C CA . TRP A 1 73 ? 8.105 37.337 -33.673 1.00 70.12 73 TRP A CA 1
ATOM 577 C C . TRP A 1 73 ? 7.841 35.839 -33.444 1.00 70.12 73 TRP A C 1
ATOM 579 O O . TRP A 1 73 ? 8.754 35.037 -33.619 1.00 70.12 73 TRP A O 1
ATOM 589 N N . ILE A 1 74 ? 6.593 35.434 -33.168 1.00 70.94 74 ILE A N 1
ATOM 590 C CA . ILE A 1 74 ? 6.222 34.016 -33.026 1.00 70.94 74 ILE A CA 1
ATOM 591 C C . ILE A 1 74 ? 6.285 33.318 -34.383 1.00 70.94 74 ILE A C 1
ATOM 593 O O . ILE A 1 74 ? 6.791 32.209 -34.483 1.00 70.94 74 ILE A O 1
ATOM 597 N N . ARG A 1 75 ? 5.854 33.980 -35.463 1.00 63.72 75 ARG A N 1
ATOM 598 C CA . ARG A 1 75 ? 5.879 33.403 -36.819 1.00 63.72 75 ARG A CA 1
ATOM 599 C C . ARG A 1 75 ? 7.302 33.128 -37.327 1.00 63.72 75 ARG A C 1
ATOM 601 O O . ARG A 1 75 ? 7.487 32.236 -38.150 1.00 63.72 75 ARG A O 1
ATOM 608 N N . ASN A 1 76 ? 8.293 33.860 -36.818 1.00 62.16 76 ASN A N 1
ATOM 609 C CA . ASN A 1 76 ? 9.701 33.693 -37.183 1.00 62.16 76 ASN A CA 1
ATOM 610 C C . ASN A 1 76 ? 10.401 32.565 -36.405 1.00 62.16 76 ASN A C 1
ATOM 612 O O . ASN A 1 76 ? 11.387 32.028 -36.902 1.00 62.16 76 ASN A O 1
ATOM 616 N N . LEU A 1 77 ? 9.872 32.148 -35.247 1.00 60.94 77 LEU A N 1
ATOM 617 C CA . LEU A 1 77 ? 10.378 30.983 -34.506 1.00 60.94 77 LEU A CA 1
ATOM 618 C C . LEU A 1 77 ? 10.155 29.667 -35.271 1.00 60.94 77 LEU A C 1
ATOM 620 O O . LEU A 1 77 ? 10.977 28.765 -35.180 1.00 60.94 77 LEU A O 1
ATOM 624 N N . TRP A 1 78 ? 9.109 29.592 -36.099 1.00 57.84 78 TRP A N 1
ATOM 625 C CA . TRP A 1 78 ? 8.783 28.415 -36.920 1.00 57.84 78 TRP A CA 1
ATOM 626 C C . TRP A 1 78 ? 9.444 28.410 -38.310 1.00 57.84 78 TRP A C 1
ATOM 628 O O . TRP A 1 78 ? 9.232 27.478 -39.080 1.00 57.84 78 TRP A O 1
ATOM 638 N N . ARG A 1 79 ? 10.221 29.448 -38.665 1.00 57.16 79 ARG A N 1
ATOM 639 C CA . ARG A 1 79 ? 10.966 29.518 -39.940 1.00 57.16 79 ARG A CA 1
ATOM 640 C C . ARG A 1 79 ? 12.440 29.136 -39.822 1.00 57.16 79 ARG A C 1
ATOM 642 O O . ARG A 1 79 ? 13.112 29.072 -40.847 1.00 57.16 79 ARG A O 1
ATOM 649 N N . ARG A 1 80 ? 12.953 28.881 -38.615 1.00 52.28 80 ARG A N 1
ATOM 650 C CA . ARG A 1 80 ? 14.287 28.294 -38.459 1.00 52.28 80 ARG A CA 1
ATOM 651 C C . ARG A 1 80 ? 14.172 26.777 -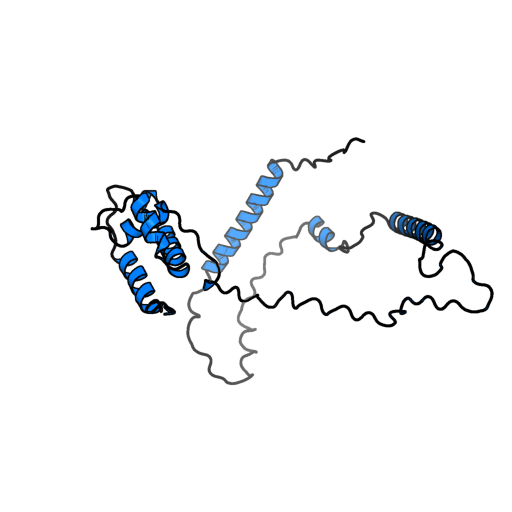38.634 1.00 52.28 80 ARG A C 1
ATOM 653 O O . ARG A 1 80 ? 13.457 26.161 -37.845 1.00 52.28 80 ARG A O 1
ATOM 660 N N . PRO A 1 81 ? 14.839 26.157 -39.624 1.00 57.09 81 PRO A N 1
ATOM 661 C CA . PRO A 1 81 ? 15.005 24.712 -39.603 1.00 57.09 81 PRO A CA 1
ATOM 662 C C . PRO A 1 81 ? 15.700 24.348 -38.287 1.00 57.09 81 PRO A C 1
ATOM 664 O O . PRO A 1 81 ? 16.740 24.909 -37.949 1.00 57.09 81 PRO A O 1
ATOM 667 N N . LEU A 1 82 ? 15.086 23.451 -37.515 1.00 56.91 82 LEU A N 1
ATOM 668 C CA . LEU A 1 82 ? 15.477 23.095 -36.144 1.00 56.91 82 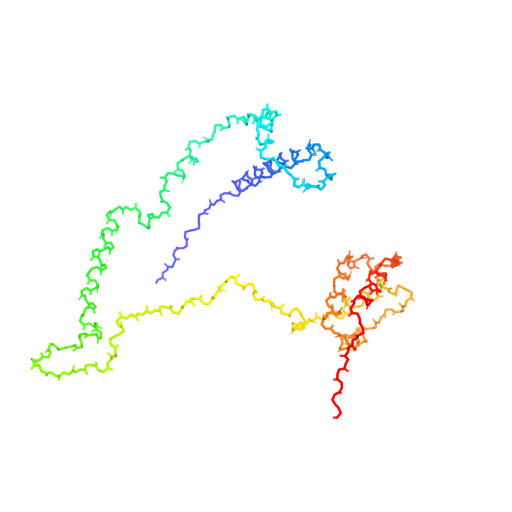LEU A CA 1
ATOM 669 C C . LEU A 1 82 ? 16.862 22.418 -36.026 1.00 56.91 82 LEU A C 1
ATOM 671 O O . LEU A 1 82 ? 17.196 21.901 -34.965 1.00 56.91 82 LEU A O 1
ATOM 675 N N . GLN A 1 83 ? 17.645 22.360 -37.103 1.00 60.00 83 GLN A N 1
ATOM 676 C CA . GLN A 1 83 ? 18.843 21.527 -37.208 1.00 60.00 83 GLN A CA 1
ATOM 677 C C . GLN A 1 83 ? 19.962 22.196 -38.018 1.00 60.00 83 GLN A C 1
ATOM 679 O O . GLN A 1 83 ? 20.657 21.532 -38.776 1.00 60.00 83 GLN A O 1
ATOM 684 N N . SER A 1 84 ? 20.170 23.504 -37.857 1.00 59.75 84 SER A N 1
ATOM 685 C CA . SER A 1 84 ? 21.498 24.062 -38.135 1.00 59.75 84 SER A CA 1
ATOM 686 C C . SER A 1 84 ? 22.282 24.010 -36.833 1.00 59.75 84 SER A C 1
ATOM 688 O O . SER A 1 84 ? 22.061 24.834 -35.948 1.00 59.75 84 SER A O 1
ATOM 690 N N . HIS A 1 85 ? 23.132 22.995 -36.669 1.00 72.44 85 HIS A N 1
ATOM 691 C CA . HIS A 1 85 ? 24.009 22.899 -35.498 1.00 72.44 85 HIS A CA 1
ATOM 692 C C . HIS A 1 85 ? 25.051 24.038 -35.474 1.00 72.44 85 HIS A C 1
ATOM 694 O O . HIS A 1 85 ? 25.569 24.364 -34.410 1.00 72.44 85 HIS A O 1
ATOM 700 N N . TYR A 1 86 ? 25.297 24.669 -36.628 1.00 82.44 86 TYR A N 1
ATOM 701 C CA . TYR A 1 86 ? 26.259 25.750 -36.827 1.00 82.44 86 TYR A CA 1
ATOM 702 C C . TYR A 1 86 ? 25.565 27.115 -36.935 1.00 82.44 86 TYR A C 1
ATOM 704 O O . TYR A 1 86 ? 24.447 27.221 -37.452 1.00 82.44 86 TYR A O 1
ATOM 712 N N . GLU A 1 87 ? 26.225 28.160 -36.429 1.00 84.25 87 GLU A N 1
ATOM 713 C CA . GLU A 1 87 ? 25.713 29.539 -36.435 1.00 84.25 87 GLU A CA 1
ATOM 714 C C . GLU A 1 87 ? 25.778 30.180 -37.829 1.00 84.25 87 GLU A C 1
ATOM 716 O O . GLU A 1 87 ? 24.914 30.989 -38.177 1.00 84.25 87 GLU A O 1
ATOM 721 N N . THR A 1 88 ? 26.766 29.784 -38.636 1.00 89.31 88 THR A N 1
ATOM 722 C CA . THR A 1 88 ? 27.007 30.266 -40.000 1.00 89.31 88 THR A CA 1
ATOM 723 C C . THR A 1 88 ? 27.424 29.109 -40.923 1.00 89.31 88 THR A C 1
ATOM 725 O O . THR A 1 88 ? 27.970 28.111 -40.437 1.00 89.31 88 THR A O 1
ATOM 728 N N . PRO A 1 89 ? 27.184 29.197 -42.247 1.00 86.69 89 PRO A N 1
ATOM 729 C CA . PRO A 1 89 ? 27.652 28.178 -43.193 1.00 86.69 89 PRO A CA 1
ATOM 730 C C . PRO A 1 89 ? 29.186 28.115 -43.270 1.00 86.69 89 PRO A C 1
ATOM 732 O O . PRO A 1 89 ? 29.756 27.057 -43.536 1.00 86.69 89 PRO A O 1
ATOM 735 N N . GLU A 1 90 ? 29.879 29.220 -42.991 1.00 90.00 90 GLU A N 1
ATOM 736 C CA . GLU A 1 90 ? 31.339 29.257 -42.925 1.00 90.00 90 GLU A CA 1
ATOM 737 C C . GLU A 1 90 ? 31.883 28.426 -41.752 1.00 90.00 90 GLU A C 1
ATOM 739 O O . GLU A 1 90 ? 32.916 27.766 -41.890 1.00 90.00 90 GLU A O 1
ATOM 744 N N . ASP A 1 91 ? 31.191 28.420 -40.609 1.00 89.19 91 ASP A N 1
ATOM 745 C CA . ASP A 1 91 ? 31.573 27.607 -39.449 1.00 89.19 91 ASP A CA 1
ATOM 746 C C . ASP A 1 91 ? 31.365 26.112 -39.697 1.00 89.19 91 ASP A C 1
ATOM 748 O O . ASP A 1 91 ? 32.196 25.296 -39.286 1.00 89.19 91 ASP A O 1
ATOM 752 N N . GLU A 1 92 ? 30.306 25.748 -40.423 1.00 90.62 92 GLU A N 1
ATOM 753 C CA . GLU A 1 92 ? 30.096 24.373 -40.879 1.00 90.62 92 GLU A CA 1
ATOM 754 C C . GLU A 1 92 ? 31.243 23.922 -41.794 1.00 90.62 92 GLU A C 1
ATOM 756 O O . GLU A 1 92 ? 31.840 22.864 -41.574 1.00 90.62 92 GLU A O 1
ATOM 761 N N . GLN A 1 93 ? 31.630 24.751 -42.768 1.00 92.62 93 GLN A N 1
ATOM 762 C CA . GLN A 1 93 ? 32.748 24.437 -43.659 1.00 92.62 93 GLN A CA 1
ATOM 763 C C . GLN A 1 93 ? 34.068 24.293 -42.887 1.00 92.62 93 GLN A C 1
ATOM 765 O O . GLN A 1 93 ? 34.815 23.337 -43.104 1.00 92.62 93 GLN A O 1
ATOM 770 N N . ARG A 1 94 ? 34.342 25.188 -41.928 1.00 94.31 94 ARG A N 1
ATOM 771 C CA . ARG A 1 94 ? 35.530 25.093 -41.060 1.00 94.31 94 ARG A CA 1
ATOM 772 C C . ARG A 1 94 ? 35.541 23.814 -40.234 1.00 94.31 94 ARG A C 1
ATOM 774 O O . ARG A 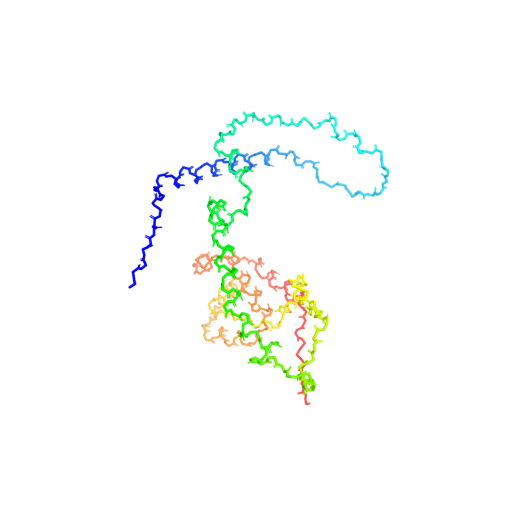1 94 ? 36.608 23.214 -40.063 1.00 94.31 94 ARG A O 1
ATOM 781 N N . TYR A 1 95 ? 34.387 23.390 -39.723 1.00 91.88 95 TYR A N 1
ATOM 782 C CA . TYR A 1 95 ? 34.262 22.119 -39.019 1.00 91.88 95 TYR A CA 1
ATOM 783 C C . TYR A 1 95 ? 34.641 20.955 -39.938 1.00 91.88 95 TYR A C 1
ATOM 785 O O . TYR A 1 95 ? 35.515 20.162 -39.577 1.00 91.88 95 TYR A O 1
ATOM 793 N N . TRP A 1 96 ? 34.070 20.895 -41.143 1.00 91.31 96 TRP A N 1
ATOM 794 C CA . TRP A 1 96 ? 34.364 19.838 -42.112 1.00 91.31 96 TRP A CA 1
ATOM 795 C C . TRP A 1 96 ? 35.831 19.828 -42.551 1.00 91.31 96 TRP A C 1
ATOM 797 O O . TRP A 1 96 ? 36.447 18.763 -42.598 1.00 91.31 96 TRP A O 1
ATOM 807 N N . ASP A 1 97 ? 36.443 20.992 -42.765 1.00 94.44 97 ASP A N 1
ATOM 808 C CA . ASP A 1 97 ? 37.865 21.105 -43.107 1.00 94.44 97 ASP A CA 1
ATOM 809 C C . ASP A 1 97 ? 38.782 20.629 -41.970 1.00 94.44 97 ASP A C 1
ATOM 811 O O . ASP A 1 97 ? 39.871 20.085 -42.199 1.00 94.44 97 ASP A O 1
ATOM 815 N N . THR A 1 98 ? 38.363 20.854 -40.724 1.00 92.50 98 THR A N 1
ATOM 816 C CA . THR A 1 98 ? 39.089 20.407 -39.532 1.00 92.50 98 THR A CA 1
ATOM 817 C C . THR A 1 98 ? 38.926 18.900 -39.359 1.00 92.50 98 THR A C 1
ATOM 819 O O . THR A 1 98 ? 39.923 18.189 -39.236 1.00 92.50 98 THR A O 1
ATOM 822 N N . ALA A 1 99 ? 37.701 18.383 -39.462 1.00 90.44 99 ALA A N 1
ATOM 823 C CA . ALA A 1 99 ? 37.408 16.954 -39.424 1.00 90.44 99 ALA A CA 1
ATOM 824 C C . ALA A 1 99 ? 38.153 16.185 -40.530 1.00 90.44 99 ALA A C 1
ATOM 826 O O . ALA A 1 99 ? 38.764 15.153 -40.257 1.00 90.44 99 ALA A O 1
ATOM 827 N N . ALA A 1 100 ? 38.206 16.718 -41.754 1.00 88.00 100 ALA A N 1
ATOM 828 C CA . ALA A 1 100 ? 38.942 16.127 -42.871 1.00 88.00 100 ALA A CA 1
ATOM 829 C C . ALA A 1 100 ? 40.465 16.123 -42.653 1.00 88.00 100 ALA A C 1
ATOM 831 O O . ALA A 1 100 ? 41.166 15.230 -43.138 1.00 88.00 100 ALA A O 1
ATOM 832 N N . ARG A 1 101 ? 41.009 17.113 -41.933 1.00 89.94 101 ARG A N 1
ATOM 833 C CA . ARG A 1 101 ? 42.418 17.110 -41.510 1.00 89.94 101 ARG A CA 1
ATOM 834 C C . ARG A 1 101 ? 42.676 16.030 -40.465 1.00 89.94 101 ARG A C 1
ATOM 836 O O . ARG A 1 101 ? 43.585 15.227 -40.652 1.00 89.94 101 ARG A O 1
ATOM 843 N N . TRP A 1 102 ? 41.847 15.949 -39.428 1.00 79.94 102 TRP A N 1
ATOM 844 C CA . TRP A 1 102 ? 41.973 14.921 -38.391 1.00 79.94 102 TRP A CA 1
ATOM 845 C C . TRP A 1 102 ? 41.779 13.505 -38.936 1.00 79.94 102 TRP A C 1
ATOM 847 O O . TRP A 1 102 ? 42.551 12.616 -38.595 1.00 79.94 102 TRP A O 1
ATOM 857 N N . SER A 1 103 ? 40.831 13.301 -39.852 1.00 76.81 103 SER A N 1
ATOM 858 C CA . SER A 1 103 ? 40.646 12.020 -40.537 1.00 76.81 103 SER A CA 1
ATOM 859 C C . SER A 1 103 ? 41.902 11.596 -41.301 1.00 76.81 103 SER A C 1
ATOM 861 O O . SER A 1 103 ? 42.263 10.425 -41.253 1.00 76.81 103 SER A O 1
ATOM 863 N N . ARG A 1 104 ? 42.601 12.530 -41.963 1.00 79.25 104 ARG A N 1
ATOM 864 C CA . ARG A 1 104 ? 43.880 12.250 -42.639 1.00 79.25 104 ARG A CA 1
ATOM 865 C C . ARG A 1 104 ? 45.011 11.955 -41.656 1.00 79.25 104 ARG A C 1
ATOM 867 O O . ARG A 1 104 ? 45.821 11.082 -41.935 1.00 79.25 104 ARG A O 1
ATOM 874 N N . CYS A 1 105 ? 45.051 12.632 -40.508 1.00 79.06 105 CYS A N 1
ATOM 875 C CA . CYS A 1 105 ? 46.033 12.361 -39.454 1.00 79.06 105 CYS A CA 1
ATOM 876 C C . CYS A 1 105 ? 45.811 11.012 -38.756 1.00 79.06 105 CYS A C 1
ATOM 878 O O . CYS A 1 105 ? 46.771 10.411 -38.286 1.00 79.06 105 CYS A O 1
ATOM 880 N N . LEU A 1 106 ? 44.562 10.546 -38.676 1.00 73.75 106 LEU A N 1
ATOM 881 C CA . LEU A 1 106 ? 44.195 9.269 -38.059 1.00 73.75 106 LEU A CA 1
ATOM 882 C C . LEU A 1 106 ? 44.183 8.098 -39.051 1.00 73.75 106 LEU A C 1
ATOM 884 O O . LEU A 1 106 ? 44.254 6.954 -38.615 1.00 73.75 106 LEU A O 1
ATOM 888 N N . ALA A 1 107 ? 44.159 8.358 -40.363 1.00 67.69 107 ALA A N 1
ATOM 889 C CA . ALA A 1 107 ? 44.248 7.330 -41.403 1.00 67.69 107 ALA A CA 1
ATOM 890 C C . ALA A 1 107 ? 45.457 6.368 -41.262 1.00 67.69 107 ALA A C 1
ATOM 892 O O . ALA A 1 107 ? 45.276 5.179 -41.513 1.00 67.69 107 ALA A O 1
ATOM 893 N N . PRO A 1 108 ? 46.659 6.798 -40.817 1.00 63.03 108 PRO A N 1
ATOM 894 C CA . PRO A 1 108 ? 47.789 5.898 -40.559 1.00 63.03 108 PRO A CA 1
ATOM 895 C C . PRO A 1 108 ? 47.600 4.983 -39.338 1.00 63.03 108 PRO A C 1
ATOM 897 O O . PRO A 1 108 ? 48.277 3.965 -39.234 1.00 63.03 108 PRO A O 1
ATOM 900 N N . SER A 1 109 ? 46.702 5.352 -38.415 1.00 54.84 109 SER A N 1
ATOM 901 C CA . SER A 1 109 ? 46.326 4.569 -37.227 1.00 54.84 109 SER A CA 1
ATOM 902 C C . SER A 1 109 ? 45.056 3.746 -37.444 1.00 54.84 109 SER A C 1
ATOM 904 O O . SER A 1 109 ? 44.544 3.149 -36.494 1.00 54.84 109 SER A O 1
ATOM 906 N N . ASP A 1 110 ? 44.529 3.694 -38.671 1.00 55.91 110 ASP A N 1
ATOM 907 C CA . ASP A 1 110 ? 43.481 2.738 -38.994 1.00 55.91 110 ASP A CA 1
ATOM 908 C C . ASP A 1 110 ? 44.074 1.331 -38.850 1.00 55.91 110 ASP A C 1
ATOM 910 O O . ASP A 1 110 ? 44.928 0.910 -39.629 1.00 55.91 110 ASP A O 1
ATOM 914 N N . ALA A 1 111 ? 43.626 0.592 -37.832 1.00 57.34 111 ALA A N 1
ATOM 915 C CA . ALA A 1 111 ? 44.070 -0.769 -37.534 1.00 57.34 111 ALA A CA 1
ATOM 916 C C . ALA A 1 111 ? 43.843 -1.754 -38.704 1.00 57.34 111 ALA A C 1
ATOM 918 O O . ALA A 1 111 ? 44.326 -2.886 -38.663 1.00 57.34 111 ALA A O 1
ATOM 919 N N . ARG A 1 112 ? 43.128 -1.330 -39.755 1.00 53.69 112 ARG A N 1
ATOM 920 C CA . ARG A 1 112 ? 42.979 -2.041 -41.034 1.00 53.69 112 ARG A CA 1
ATOM 921 C C . ARG A 1 112 ? 44.216 -1.943 -41.932 1.00 53.69 112 ARG A C 1
ATOM 923 O O . ARG A 1 112 ? 44.489 -2.875 -42.683 1.00 53.69 112 ARG A O 1
ATOM 930 N N . LEU A 1 113 ? 44.960 -0.842 -41.856 1.00 53.66 113 LEU A N 1
ATOM 931 C CA . LEU A 1 113 ? 46.186 -0.563 -42.607 1.00 53.66 113 LEU A CA 1
ATOM 932 C C . LEU A 1 113 ? 47.362 -0.544 -41.630 1.00 53.66 113 LEU A C 1
ATOM 934 O O . LEU A 1 113 ? 48.008 0.480 -41.441 1.00 53.66 113 LEU A O 1
ATOM 938 N N . GLY A 1 114 ? 47.620 -1.666 -40.958 1.00 47.25 114 GLY A N 1
ATOM 939 C CA . GLY A 1 114 ? 48.704 -1.764 -39.983 1.00 47.25 114 GLY A CA 1
ATOM 940 C C . GLY A 1 114 ? 50.064 -1.370 -40.571 1.00 47.25 114 GLY A C 1
ATOM 941 O O . GLY A 1 114 ? 50.723 -2.206 -41.172 1.00 47.25 114 GLY A O 1
ATOM 942 N N . GLY A 1 115 ? 50.471 -0.107 -40.391 1.00 50.19 115 GLY A N 1
ATOM 943 C CA . GLY A 1 115 ? 51.836 0.446 -40.370 1.00 50.19 115 GLY A CA 1
ATOM 944 C C . GLY A 1 115 ? 52.812 0.174 -41.525 1.00 50.19 115 GLY A C 1
ATOM 945 O O . GLY A 1 115 ? 53.908 0.730 -41.527 1.00 50.19 115 GLY A O 1
ATOM 946 N N . ARG A 1 116 ? 52.488 -0.664 -42.505 1.00 52.56 116 ARG A N 1
ATOM 947 C CA . ARG A 1 116 ? 53.377 -1.027 -43.610 1.00 52.56 116 ARG A CA 1
ATOM 948 C C . ARG A 1 116 ? 52.524 -1.510 -44.770 1.00 52.56 116 ARG A C 1
ATOM 950 O O . ARG A 1 116 ? 51.778 -2.472 -44.622 1.00 52.56 116 ARG A O 1
ATOM 957 N N . ALA A 1 117 ? 52.675 -0.893 -45.939 1.00 51.22 117 ALA A N 1
ATOM 958 C CA . ALA A 1 117 ? 52.322 -1.574 -47.176 1.00 51.22 117 ALA A CA 1
ATOM 959 C C . ALA A 1 117 ? 53.091 -2.912 -47.188 1.00 51.22 117 ALA A C 1
ATOM 961 O O . ALA A 1 117 ? 54.326 -2.883 -47.114 1.00 51.22 117 ALA A O 1
ATOM 962 N N . PRO A 1 118 ? 52.422 -4.078 -47.202 1.00 49.19 118 PRO A N 1
ATOM 963 C CA . PRO A 1 118 ? 53.138 -5.331 -47.332 1.00 49.19 118 PRO A CA 1
ATOM 964 C C . PRO A 1 118 ? 53.715 -5.381 -48.752 1.00 49.19 118 PRO A C 1
ATOM 966 O O . PRO A 1 118 ? 52.998 -5.047 -49.702 1.00 49.19 118 PRO A O 1
ATOM 969 N N . PRO A 1 119 ? 54.975 -5.808 -48.949 1.00 51.25 119 PRO A N 1
ATOM 970 C CA . PRO A 1 119 ? 55.382 -6.277 -50.263 1.00 51.25 119 PRO A CA 1
ATOM 971 C C . PRO A 1 119 ? 54.430 -7.407 -50.662 1.00 51.25 119 PRO A C 1
ATOM 973 O O . PRO A 1 119 ? 54.013 -8.201 -49.818 1.00 51.25 119 PRO A O 1
ATOM 976 N N . ALA A 1 120 ? 54.035 -7.414 -51.933 1.00 53.53 120 ALA A N 1
ATOM 977 C CA . ALA A 1 120 ? 53.100 -8.366 -52.510 1.00 53.53 120 ALA A CA 1
ATOM 978 C C . ALA A 1 120 ? 53.319 -9.786 -51.960 1.00 53.53 120 ALA A C 1
ATOM 980 O O . ALA A 1 120 ? 54.340 -10.415 -52.223 1.00 53.53 120 ALA A O 1
ATOM 981 N N . GLY A 1 121 ? 52.347 -10.284 -51.197 1.00 51.78 121 GLY A N 1
ATOM 982 C CA . GLY A 1 121 ? 52.342 -11.664 -50.731 1.00 51.78 121 GLY A CA 1
ATOM 983 C C . GLY A 1 121 ? 52.189 -11.808 -49.224 1.00 51.78 121 GLY A C 1
ATOM 984 O O . GLY A 1 121 ? 53.145 -11.700 -48.470 1.00 51.78 121 GLY A O 1
ATOM 985 N N . ARG A 1 122 ? 50.977 -12.215 -48.837 1.00 52.50 122 ARG A N 1
ATOM 986 C CA . ARG A 1 122 ? 50.673 -12.965 -47.610 1.00 52.50 122 ARG A CA 1
ATOM 987 C C . ARG A 1 122 ? 50.949 -12.242 -46.295 1.00 52.50 122 ARG A C 1
ATOM 989 O O . ARG A 1 122 ? 51.970 -12.488 -45.687 1.00 52.50 122 ARG A O 1
ATOM 996 N N . TYR A 1 123 ? 49.940 -11.553 -45.771 1.00 47.38 123 TYR A N 1
ATOM 997 C CA . TYR A 1 123 ? 49.452 -11.830 -44.416 1.00 47.38 123 TYR A CA 1
ATOM 998 C C . TYR A 1 123 ? 47.947 -11.575 -44.410 1.00 47.38 123 TYR A C 1
ATOM 1000 O O . TYR A 1 123 ? 47.486 -10.441 -44.487 1.00 47.38 123 TYR A O 1
ATOM 1008 N N . LEU A 1 124 ? 47.188 -12.670 -44.393 1.00 53.12 124 LEU A N 1
ATOM 1009 C CA . LEU A 1 124 ? 45.769 -12.669 -44.075 1.00 53.12 124 LEU A CA 1
ATOM 1010 C C . LEU A 1 124 ? 45.673 -12.206 -42.621 1.00 53.12 124 LEU A C 1
ATOM 1012 O O . LEU A 1 124 ? 45.937 -12.985 -41.705 1.00 53.12 124 LEU A O 1
ATOM 1016 N N . SER A 1 125 ? 45.384 -10.924 -42.403 1.00 54.00 125 SER A N 1
ATOM 1017 C CA . SER A 1 125 ? 44.947 -10.461 -41.094 1.00 54.00 125 SER A CA 1
ATOM 1018 C C . SER A 1 125 ? 43.736 -11.311 -40.732 1.00 54.00 125 SER A C 1
ATOM 1020 O O . SER A 1 125 ? 42.690 -11.246 -41.369 1.00 54.00 125 SER A O 1
ATOM 1022 N N . ASN A 1 126 ? 43.906 -12.174 -39.733 1.00 55.81 126 ASN A N 1
ATOM 1023 C CA . ASN A 1 126 ? 42.923 -13.167 -39.295 1.00 55.81 126 ASN A CA 1
ATOM 1024 C C . ASN A 1 126 ? 41.722 -12.516 -38.573 1.00 55.81 126 ASN A C 1
ATOM 1026 O O . ASN A 1 126 ? 41.068 -13.128 -37.734 1.00 55.81 126 ASN A O 1
ATOM 1030 N N . ILE A 1 127 ? 41.480 -11.235 -38.853 1.00 60.12 127 ILE A N 1
ATOM 1031 C CA . ILE A 1 127 ? 40.347 -10.471 -38.374 1.00 60.12 127 ILE A CA 1
ATOM 1032 C C . ILE A 1 127 ? 39.255 -10.710 -39.413 1.00 60.12 127 ILE A C 1
ATOM 1034 O O . ILE A 1 127 ? 39.406 -10.254 -40.550 1.00 60.12 127 ILE A O 1
ATOM 1038 N N . PRO A 1 128 ? 38.182 -11.442 -39.077 1.00 62.66 128 PRO A N 1
ATOM 1039 C CA . PRO A 1 128 ? 37.103 -11.671 -40.019 1.00 62.66 128 PRO A CA 1
ATOM 1040 C C . PRO A 1 128 ? 36.561 -10.313 -40.460 1.00 62.66 128 PRO A C 1
ATOM 1042 O O . PRO A 1 128 ? 36.090 -9.517 -39.646 1.00 62.66 128 PRO A O 1
ATOM 1045 N N . LEU A 1 129 ? 36.667 -10.036 -41.759 1.00 64.75 129 LEU A N 1
ATOM 1046 C CA . LEU A 1 129 ? 36.048 -8.871 -42.363 1.00 64.75 129 LEU A CA 1
ATOM 1047 C C . LEU A 1 129 ? 34.537 -9.050 -42.191 1.00 64.75 129 LEU A C 1
ATOM 1049 O O . LEU A 1 129 ? 33.922 -9.865 -42.876 1.00 64.75 129 LEU A O 1
ATOM 1053 N N . VAL A 1 130 ? 33.946 -8.343 -41.229 1.00 67.50 130 VAL A N 1
ATOM 1054 C CA . VAL A 1 130 ? 32.497 -8.348 -41.016 1.00 67.50 130 VAL A CA 1
ATOM 1055 C C . VAL A 1 130 ? 31.869 -7.630 -42.212 1.00 67.50 130 VAL A C 1
ATOM 1057 O O . VAL A 1 130 ? 31.747 -6.409 -42.223 1.00 67.50 130 VAL A O 1
ATOM 1060 N N . THR A 1 131 ? 31.539 -8.389 -43.258 1.00 75.00 131 THR A N 1
ATOM 1061 C CA . THR A 1 131 ? 30.955 -7.886 -44.515 1.00 75.00 131 THR A CA 1
ATOM 1062 C C . THR A 1 131 ? 29.531 -7.378 -44.327 1.00 75.00 131 THR A C 1
ATOM 1064 O O . THR A 1 131 ? 29.082 -6.506 -45.065 1.00 75.00 131 THR A O 1
ATOM 1067 N N . ALA A 1 132 ? 28.837 -7.884 -43.309 1.00 70.00 132 ALA A N 1
ATOM 1068 C CA . ALA A 1 132 ? 27.532 -7.414 -42.893 1.00 70.00 132 ALA A CA 1
ATOM 1069 C C . ALA A 1 132 ? 27.460 -7.423 -41.365 1.00 70.00 132 ALA A C 1
ATOM 1071 O O . ALA A 1 132 ? 27.463 -8.475 -40.725 1.00 70.00 132 ALA A O 1
ATOM 1072 N N . TYR A 1 133 ? 27.393 -6.234 -40.773 1.00 69.44 133 TYR A N 1
ATOM 1073 C CA . TYR A 1 133 ? 26.962 -6.080 -39.394 1.00 69.44 133 TYR A CA 1
ATOM 1074 C C . TYR A 1 133 ? 25.441 -5.969 -39.416 1.00 69.44 133 TYR A C 1
ATOM 1076 O O . TYR A 1 133 ? 24.900 -4.936 -39.802 1.00 69.44 133 TYR A O 1
ATOM 1084 N N . VAL A 1 134 ? 24.745 -7.044 -39.046 1.00 77.06 134 VAL A N 1
ATOM 1085 C CA . VAL A 1 134 ? 23.326 -6.947 -38.702 1.00 77.06 134 VAL A CA 1
ATOM 1086 C C . VAL A 1 134 ? 23.297 -6.444 -37.262 1.00 77.06 134 VAL A C 1
ATOM 1088 O O . VAL A 1 134 ? 23.629 -7.224 -36.363 1.00 77.06 134 VAL A O 1
ATOM 1091 N N . PRO A 1 135 ? 22.979 -5.160 -37.000 1.00 71.00 135 PRO A N 1
ATOM 1092 C CA . PRO A 1 135 ? 22.784 -4.721 -35.628 1.00 71.00 135 PRO A CA 1
ATOM 1093 C C . PRO A 1 135 ? 21.740 -5.649 -35.016 1.00 71.00 135 PRO A C 1
ATOM 1095 O O . PRO A 1 135 ? 20.681 -5.855 -35.616 1.00 71.00 135 PRO A O 1
ATOM 1098 N N . ARG A 1 136 ? 22.038 -6.249 -33.854 1.00 60.06 136 ARG A N 1
ATOM 1099 C CA . ARG A 1 136 ? 21.002 -6.957 -33.095 1.00 60.06 136 ARG A CA 1
ATOM 1100 C C . ARG A 1 136 ? 19.839 -5.990 -32.996 1.00 60.06 136 ARG A C 1
ATOM 1102 O O . ARG A 1 136 ? 20.043 -4.876 -32.508 1.00 60.06 136 ARG A O 1
ATOM 1109 N N . LEU A 1 137 ? 18.682 -6.395 -33.533 1.00 67.25 137 LEU A N 1
ATOM 1110 C CA . LEU A 1 137 ? 17.472 -5.609 -33.406 1.00 67.25 137 LEU A CA 1
ATOM 1111 C C . LEU A 1 137 ? 17.349 -5.308 -31.927 1.00 67.25 137 LEU A C 1
ATOM 1113 O O . LEU A 1 137 ? 17.328 -6.175 -31.058 1.00 67.25 137 LEU A O 1
ATOM 1117 N N . LEU A 1 138 ? 17.487 -4.022 -31.720 1.00 66.00 138 LEU A N 1
ATOM 1118 C CA . LEU A 1 138 ? 17.593 -3.297 -30.491 1.00 66.00 138 LEU A CA 1
ATOM 1119 C C . LEU A 1 138 ? 16.362 -3.876 -29.693 1.00 66.00 138 LEU A C 1
ATOM 1121 O O . LEU A 1 138 ? 15.256 -3.746 -30.229 1.00 66.00 138 LEU A O 1
ATOM 1125 N N . PRO A 1 139 ? 16.520 -4.641 -28.569 1.00 63.84 139 PRO A N 1
ATOM 1126 C CA . PRO A 1 139 ? 15.418 -5.369 -27.912 1.00 63.84 139 PRO A CA 1
ATOM 1127 C C . PRO A 1 139 ? 14.188 -4.487 -27.818 1.00 63.84 139 PRO A C 1
ATOM 1129 O O . PRO A 1 139 ? 14.347 -3.345 -27.420 1.00 63.84 139 PRO A O 1
ATOM 1132 N N . LEU A 1 140 ? 13.010 -4.975 -28.226 1.00 61.94 140 LEU A N 1
ATOM 1133 C CA . LEU A 1 140 ? 11.769 -4.195 -28.338 1.00 61.94 140 LEU A CA 1
ATOM 1134 C C . LEU A 1 140 ? 11.558 -3.268 -27.120 1.00 61.94 140 LEU A C 1
ATOM 1136 O O . LEU A 1 140 ? 10.901 -3.627 -26.153 1.00 61.94 140 LEU A O 1
ATOM 1140 N N . TYR A 1 141 ? 12.067 -2.033 -27.179 1.00 57.69 141 TYR A N 1
ATOM 1141 C CA . TYR A 1 141 ? 12.054 -1.048 -26.075 1.00 57.69 141 TYR A CA 1
ATOM 1142 C C . TYR A 1 141 ? 10.665 -0.514 -25.744 1.00 57.69 141 TYR A C 1
ATOM 1144 O O . TYR A 1 141 ? 10.520 0.527 -25.107 1.00 57.69 141 TYR A O 1
ATOM 1152 N N . ARG A 1 142 ? 9.635 -1.146 -26.294 1.00 55.91 142 ARG A N 1
ATOM 1153 C CA . ARG A 1 142 ? 8.252 -0.695 -26.253 1.00 55.91 142 ARG A CA 1
ATOM 1154 C C . ARG A 1 142 ? 7.287 -1.794 -25.865 1.00 55.91 142 ARG A C 1
ATOM 1156 O O . ARG A 1 142 ? 6.107 -1.490 -25.728 1.00 55.91 142 ARG A O 1
ATOM 1163 N N . GLU A 1 143 ? 7.752 -3.026 -25.673 1.00 61.03 143 GLU A N 1
ATOM 1164 C CA . GLU A 1 143 ? 6.919 -3.981 -24.962 1.00 61.03 143 GLU A CA 1
ATOM 1165 C C . GLU A 1 143 ? 6.944 -3.568 -23.492 1.00 61.03 143 GLU A C 1
ATOM 1167 O O . GLU A 1 143 ? 8.027 -3.492 -22.902 1.00 61.03 143 GLU A O 1
ATOM 1172 N N . PRO A 1 144 ? 5.791 -3.188 -22.911 1.00 68.06 144 PRO A N 1
ATOM 1173 C CA . PRO A 1 144 ? 5.737 -2.919 -21.491 1.00 68.06 144 PRO A CA 1
ATOM 1174 C C . PRO A 1 144 ? 6.176 -4.207 -20.811 1.00 68.06 144 PRO A C 1
ATOM 1176 O O . PRO A 1 144 ? 5.500 -5.229 -20.924 1.00 68.06 144 PRO A O 1
ATOM 1179 N N . VAL A 1 145 ? 7.335 -4.170 -20.150 1.00 73.31 145 VAL A N 1
ATOM 1180 C CA . VAL A 1 145 ? 7.723 -5.240 -19.238 1.00 73.31 145 VAL A CA 1
ATOM 1181 C C . VAL A 1 145 ? 6.537 -5.387 -18.303 1.00 73.31 145 VAL A C 1
ATOM 1183 O O . VAL A 1 145 ? 6.176 -4.431 -17.613 1.00 73.31 145 VAL A O 1
ATOM 1186 N N . HIS A 1 146 ? 5.874 -6.540 -18.356 1.00 72.75 146 HIS A N 1
ATOM 1187 C CA . HIS A 1 146 ? 4.855 -6.871 -17.383 1.00 72.75 146 HIS A CA 1
ATOM 1188 C C . HIS A 1 146 ? 5.609 -7.059 -16.073 1.00 72.75 146 HIS A C 1
ATOM 1190 O O . HIS A 1 146 ? 6.139 -8.131 -15.791 1.00 72.75 146 HIS A O 1
ATOM 1196 N N . ILE A 1 147 ? 5.799 -5.953 -15.3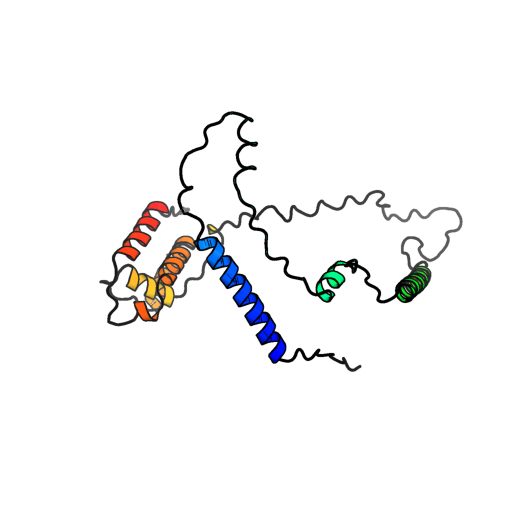54 1.00 75.75 147 ILE A N 1
ATOM 1197 C CA . ILE A 1 147 ? 6.336 -5.978 -14.008 1.00 75.75 147 ILE A CA 1
ATOM 1198 C C . ILE A 1 147 ? 5.258 -6.696 -13.228 1.00 75.75 147 ILE A C 1
ATOM 1200 O O . ILE A 1 147 ? 4.176 -6.145 -13.031 1.00 75.75 147 ILE A O 1
ATOM 1204 N N . ASP A 1 148 ? 5.543 -7.945 -12.874 1.00 78.00 148 ASP A N 1
ATOM 1205 C CA . ASP A 1 148 ? 4.705 -8.676 -11.954 1.00 78.00 148 ASP A CA 1
ATOM 1206 C C . ASP A 1 148 ? 4.672 -7.865 -10.662 1.00 78.00 148 ASP A C 1
ATOM 1208 O O . ASP A 1 148 ? 5.643 -7.771 -9.903 1.00 78.00 148 ASP A O 1
ATOM 1212 N N . GLU A 1 149 ? 3.555 -7.176 -10.476 1.00 72.56 149 GLU A N 1
ATOM 1213 C CA . GLU A 1 149 ? 3.337 -6.329 -9.330 1.00 72.56 149 GLU A CA 1
ATOM 1214 C C . GLU A 1 149 ? 3.431 -7.151 -8.042 1.00 72.56 149 GLU A C 1
ATOM 1216 O O . GLU A 1 149 ? 3.792 -6.584 -7.012 1.00 72.56 149 GLU A O 1
ATOM 1221 N N . GLU A 1 150 ? 3.186 -8.461 -8.083 1.00 71.75 150 GLU A N 1
ATOM 1222 C CA . GLU A 1 150 ? 3.287 -9.345 -6.923 1.00 71.75 150 GLU A CA 1
ATOM 1223 C C . GLU A 1 150 ? 4.747 -9.619 -6.529 1.00 71.75 150 GLU A C 1
ATOM 1225 O O . GLU A 1 150 ? 5.042 -9.734 -5.335 1.00 71.75 150 GLU A O 1
ATOM 1230 N N . ALA A 1 151 ? 5.673 -9.608 -7.496 1.00 76.31 151 ALA A N 1
ATOM 1231 C CA . ALA A 1 151 ? 7.093 -9.894 -7.283 1.00 76.31 151 ALA A CA 1
ATOM 1232 C C . ALA A 1 151 ? 7.866 -8.755 -6.592 1.00 76.31 151 ALA A C 1
ATOM 1234 O O . ALA A 1 151 ? 8.935 -8.980 -6.022 1.00 76.31 151 ALA A O 1
ATOM 1235 N N . MET A 1 152 ? 7.346 -7.524 -6.618 1.00 86.19 152 MET A N 1
ATOM 1236 C CA . MET A 1 152 ? 7.984 -6.394 -5.939 1.00 86.19 152 MET A CA 1
ATOM 1237 C C . MET A 1 152 ? 7.580 -6.329 -4.461 1.00 86.19 152 MET A C 1
ATOM 1239 O O . MET A 1 152 ? 6.441 -5.976 -4.125 1.00 86.19 152 MET A O 1
ATOM 1243 N N . GLU A 1 153 ? 8.538 -6.602 -3.572 1.00 90.31 153 GLU A N 1
ATOM 1244 C CA . GLU A 1 153 ? 8.357 -6.414 -2.133 1.00 90.31 153 GLU A CA 1
ATOM 1245 C C . GLU A 1 153 ? 7.982 -4.956 -1.826 1.00 90.31 153 GLU A C 1
ATOM 1247 O O . GLU A 1 153 ? 8.587 -4.009 -2.329 1.00 90.31 153 GLU A O 1
ATOM 1252 N N . TYR A 1 154 ? 6.919 -4.779 -1.039 1.00 94.38 154 TYR A N 1
ATOM 1253 C CA . TYR A 1 154 ? 6.436 -3.464 -0.638 1.00 94.38 154 TYR A CA 1
ATOM 1254 C C . TYR A 1 154 ? 6.687 -3.253 0.852 1.00 94.38 154 TYR A C 1
ATOM 1256 O O . TYR A 1 154 ? 6.147 -3.980 1.697 1.00 94.38 154 TYR A O 1
ATOM 1264 N N . ASP A 1 155 ? 7.464 -2.222 1.162 1.00 96.56 155 ASP A N 1
ATOM 1265 C CA . ASP A 1 155 ? 7.748 -1.811 2.529 1.00 96.56 155 ASP A CA 1
ATOM 1266 C C . ASP A 1 155 ? 6.606 -0.949 3.064 1.00 96.56 155 ASP A C 1
ATOM 1268 O O . ASP A 1 155 ? 6.350 0.160 2.593 1.00 96.56 155 ASP A O 1
ATOM 1272 N N . LEU A 1 156 ? 5.896 -1.468 4.068 1.00 97.81 156 LEU A N 1
ATOM 1273 C CA . LEU A 1 156 ? 4.819 -0.749 4.742 1.00 97.81 156 LEU A CA 1
ATOM 1274 C C . LEU A 1 156 ? 5.327 -0.163 6.066 1.00 97.81 156 LEU A C 1
ATOM 1276 O O . LEU A 1 156 ? 5.661 -0.933 6.971 1.00 97.81 156 LEU A O 1
ATOM 1280 N N . PRO A 1 157 ? 5.333 1.172 6.237 1.00 98.19 157 PRO A N 1
ATOM 1281 C CA . PRO A 1 157 ? 5.719 1.777 7.504 1.00 98.19 157 PRO A CA 1
ATOM 1282 C C . PRO A 1 157 ? 4.738 1.414 8.638 1.00 98.19 157 PRO A C 1
ATOM 1284 O O . PRO A 1 157 ? 3.519 1.410 8.420 1.00 98.19 157 PRO A O 1
ATOM 1287 N N . PRO A 1 158 ? 5.218 1.188 9.878 1.00 98.38 158 PRO A N 1
ATOM 1288 C CA . PRO A 1 158 ? 4.362 0.847 11.018 1.00 98.38 158 PRO A CA 1
ATOM 1289 C C . PRO A 1 158 ? 3.265 1.874 11.322 1.00 98.38 158 PRO A C 1
ATOM 1291 O O . PRO A 1 158 ? 2.160 1.501 11.720 1.00 98.38 158 PRO A O 1
ATOM 1294 N N . ASP A 1 159 ? 3.533 3.163 11.113 1.00 98.12 159 ASP A N 1
ATOM 1295 C CA . ASP A 1 159 ? 2.553 4.223 11.369 1.00 98.12 159 ASP A CA 1
ATOM 1296 C C . ASP A 1 159 ? 1.401 4.216 10.360 1.00 98.12 159 ASP A C 1
ATOM 1298 O O . ASP A 1 159 ? 0.243 4.396 10.747 1.00 98.12 159 ASP A O 1
ATOM 1302 N N . VAL A 1 160 ? 1.684 3.882 9.097 1.00 98.38 160 VAL A N 1
ATOM 1303 C CA . VAL A 1 160 ? 0.660 3.699 8.055 1.00 98.38 160 VAL A CA 1
ATOM 1304 C C . VAL A 1 160 ? -0.256 2.530 8.419 1.00 98.38 160 VAL A C 1
ATOM 1306 O O . VAL A 1 160 ? -1.478 2.645 8.320 1.00 98.38 160 VAL A O 1
ATOM 1309 N N . TYR A 1 161 ? 0.309 1.432 8.930 1.00 98.44 161 TYR A N 1
ATOM 1310 C CA . TYR A 1 161 ? -0.477 0.298 9.420 1.00 98.44 161 TYR A CA 1
ATOM 1311 C C . TYR A 1 161 ? -1.362 0.676 10.615 1.00 98.44 161 TYR A C 1
ATOM 1313 O O . TYR A 1 161 ? -2.539 0.317 10.659 1.00 98.44 161 TYR A O 1
ATOM 1321 N N . ARG A 1 162 ? -0.832 1.428 11.589 1.00 97.94 162 ARG A N 1
ATOM 1322 C CA . ARG A 1 162 ? -1.609 1.900 12.751 1.00 97.94 162 ARG A CA 1
ATOM 1323 C C . ARG A 1 162 ? -2.762 2.808 12.327 1.00 97.94 162 ARG A C 1
ATOM 1325 O O . ARG A 1 162 ? -3.869 2.660 12.848 1.00 97.94 162 ARG A O 1
ATOM 1332 N N . LYS A 1 163 ? -2.513 3.706 11.372 1.00 97.88 163 LYS A N 1
ATOM 1333 C CA . LYS A 1 163 ? -3.524 4.588 10.782 1.00 97.88 163 LYS A CA 1
ATOM 1334 C C . LYS A 1 163 ? -4.632 3.786 10.108 1.00 97.88 163 LYS A C 1
ATOM 1336 O O . LYS A 1 163 ? -5.798 3.940 10.463 1.00 97.88 163 LYS A O 1
ATOM 1341 N N . TRP A 1 164 ? -4.263 2.882 9.203 1.00 98.12 164 TRP A N 1
ATOM 1342 C CA . TRP A 1 164 ? -5.202 1.974 8.547 1.00 98.12 164 TRP A CA 1
ATOM 1343 C C . TRP A 1 164 ? -6.025 1.172 9.561 1.00 98.12 164 TRP A C 1
ATOM 1345 O O . TRP A 1 164 ? -7.248 1.111 9.456 1.00 98.12 164 TRP A O 1
ATOM 1355 N N . HIS A 1 165 ? -5.384 0.628 10.598 1.00 97.75 165 HIS A N 1
ATOM 1356 C CA . HIS A 1 165 ? -6.074 -0.140 11.630 1.00 97.75 165 HIS A CA 1
ATOM 1357 C C . HIS A 1 165 ? -7.108 0.709 12.383 1.00 97.75 165 HIS A C 1
ATOM 1359 O O . HIS A 1 165 ? -8.199 0.217 12.664 1.00 97.75 165 HIS A O 1
ATOM 1365 N N . LYS A 1 166 ? -6.805 1.979 12.694 1.00 96.31 166 LYS A N 1
ATOM 1366 C CA . LYS A 1 166 ? -7.775 2.904 13.312 1.00 96.31 166 LYS A CA 1
ATOM 1367 C C . LYS A 1 166 ? -8.954 3.196 12.373 1.00 96.31 166 LYS A C 1
ATOM 1369 O O . LYS A 1 166 ? -10.084 3.282 12.840 1.00 96.31 166 LYS A O 1
ATOM 1374 N N . MET A 1 167 ? -8.704 3.314 11.067 1.00 96.88 167 MET A N 1
ATOM 1375 C CA . MET A 1 167 ? -9.746 3.557 10.060 1.00 96.88 167 MET A CA 1
ATOM 1376 C C . MET A 1 167 ? -10.676 2.351 9.869 1.00 96.88 167 MET A C 1
ATOM 1378 O O . MET A 1 167 ? -11.889 2.518 9.814 1.00 96.88 167 MET A O 1
ATOM 1382 N N . VAL A 1 168 ? -10.118 1.143 9.772 1.00 97.25 168 VAL A N 1
ATOM 1383 C CA . VAL A 1 168 ? -10.866 -0.095 9.479 1.00 97.25 168 VAL A CA 1
ATOM 1384 C C . VAL A 1 168 ? -11.512 -0.694 10.732 1.00 97.25 168 VAL A C 1
ATOM 1386 O O . VAL A 1 168 ? -12.606 -1.256 10.665 1.00 97.25 168 VAL A O 1
ATOM 1389 N N . TYR A 1 169 ? -10.861 -0.563 11.889 1.00 96.31 169 TYR A N 1
ATOM 1390 C CA . TYR A 1 169 ? -11.322 -1.116 13.164 1.00 96.31 169 TYR A CA 1
ATOM 1391 C C . TYR A 1 169 ? -11.380 -0.036 14.255 1.00 96.31 169 TYR A C 1
ATOM 1393 O O . TYR A 1 169 ? -10.641 -0.120 15.240 1.00 96.31 169 TYR A O 1
ATOM 1401 N N . PRO A 1 170 ? -12.272 0.963 14.132 1.00 92.94 170 PRO A N 1
ATOM 1402 C CA . PRO A 1 170 ? -12.294 2.119 15.031 1.00 92.94 170 PRO A CA 1
ATOM 1403 C C . PRO A 1 170 ? -12.590 1.765 16.493 1.00 92.94 170 PRO A C 1
ATOM 1405 O O . PRO A 1 170 ? -12.136 2.454 17.398 1.00 92.94 170 PRO A O 1
ATOM 1408 N N . THR A 1 171 ? -13.315 0.671 16.742 1.00 91.44 171 THR A N 1
ATOM 1409 C CA . THR A 1 171 ? -13.649 0.201 18.096 1.00 91.44 171 THR A CA 1
ATOM 1410 C C . THR A 1 171 ? -12.517 -0.574 18.769 1.00 91.44 171 THR A C 1
ATOM 1412 O O . THR A 1 171 ? -12.554 -0.793 19.979 1.00 91.44 171 THR A O 1
ATOM 1415 N N . LYS A 1 172 ? -11.507 -1.021 18.012 1.00 90.94 172 LYS A N 1
ATOM 1416 C CA . LYS A 1 172 ? -10.394 -1.807 18.551 1.00 90.94 172 LYS A CA 1
ATOM 1417 C C . LYS A 1 172 ? -9.260 -0.887 18.988 1.00 90.94 172 LYS A C 1
ATOM 1419 O O . LYS A 1 172 ? -8.943 0.102 18.333 1.00 90.94 172 LYS A O 1
ATOM 1424 N N . ARG A 1 173 ? -8.584 -1.266 20.075 1.00 94.06 173 ARG A N 1
ATOM 1425 C CA . ARG A 1 173 ? -7.392 -0.561 20.558 1.00 94.06 173 ARG A CA 1
ATOM 1426 C C . ARG A 1 173 ? -6.331 -0.494 19.453 1.00 94.06 173 ARG A C 1
ATOM 1428 O O . ARG A 1 173 ? -5.995 -1.515 18.854 1.00 94.06 173 ARG A O 1
ATOM 1435 N N . ILE A 1 174 ? -5.786 0.702 19.218 1.00 94.62 174 ILE A N 1
ATOM 1436 C CA . ILE A 1 174 ? -4.718 0.924 18.234 1.00 94.62 174 ILE A CA 1
ATOM 1437 C C . ILE A 1 174 ? -3.489 0.095 18.648 1.00 94.62 174 ILE A C 1
ATOM 1439 O O . ILE A 1 174 ? -3.062 0.186 19.806 1.00 94.62 174 ILE A O 1
ATOM 1443 N N . PRO A 1 175 ? -2.904 -0.710 17.743 1.00 96.94 175 PRO A N 1
ATOM 1444 C CA . PRO A 1 175 ? -1.724 -1.501 18.062 1.00 96.94 175 PRO A CA 1
ATOM 1445 C C . PRO A 1 175 ? -0.522 -0.601 18.381 1.00 96.94 175 PRO A C 1
ATOM 1447 O O . PRO A 1 175 ? -0.370 0.495 17.831 1.00 96.94 175 PRO A O 1
ATOM 1450 N N . SER A 1 176 ? 0.362 -1.077 19.263 1.00 97.94 176 SER A N 1
ATOM 1451 C CA . SER A 1 176 ? 1.663 -0.431 19.470 1.00 97.94 176 SER A CA 1
ATOM 1452 C C . SER A 1 176 ? 2.535 -0.576 18.220 1.00 97.94 176 SER A C 1
ATOM 1454 O O . SER A 1 176 ? 2.334 -1.497 17.428 1.00 97.94 176 SER A O 1
ATOM 1456 N N . VAL A 1 177 ? 3.537 0.294 18.064 1.00 97.94 177 VAL A N 1
ATOM 1457 C CA . VAL A 1 177 ? 4.470 0.266 16.921 1.00 97.94 177 VAL A CA 1
ATOM 1458 C C . VAL A 1 177 ? 5.138 -1.108 16.777 1.00 97.94 177 VAL A C 1
ATOM 1460 O O . VAL A 1 177 ? 5.052 -1.723 15.719 1.00 97.94 177 VAL A O 1
ATOM 1463 N N . ARG A 1 178 ? 5.664 -1.674 17.874 1.00 97.94 178 ARG A N 1
ATOM 1464 C CA . ARG A 1 178 ? 6.257 -3.027 17.878 1.00 97.94 178 ARG A CA 1
ATOM 1465 C C . ARG A 1 178 ? 5.263 -4.124 17.481 1.00 97.94 178 ARG A C 1
ATOM 1467 O O . ARG A 1 178 ? 5.648 -5.120 16.875 1.00 97.94 178 ARG A O 1
ATOM 1474 N N . HIS A 1 179 ? 3.985 -3.988 17.851 1.00 97.94 179 HIS A N 1
ATOM 1475 C CA . HIS A 1 179 ? 2.964 -4.960 17.452 1.00 97.94 179 HIS A CA 1
ATOM 1476 C C . HIS A 1 179 ? 2.601 -4.814 15.970 1.00 97.94 179 HIS A C 1
ATOM 1478 O O . HIS A 1 179 ? 2.418 -5.823 15.293 1.00 97.94 179 HIS A O 1
ATOM 1484 N N . ALA A 1 180 ? 2.536 -3.580 15.463 1.00 97.94 180 ALA A N 1
ATOM 1485 C CA . ALA A 1 180 ? 2.336 -3.297 14.047 1.00 97.94 180 ALA A CA 1
ATOM 1486 C C . ALA A 1 180 ? 3.460 -3.911 13.201 1.00 97.94 180 ALA A C 1
ATOM 1488 O O . ALA A 1 180 ? 3.165 -4.675 12.292 1.00 97.94 180 ALA A O 1
ATOM 1489 N N . GLU A 1 181 ? 4.728 -3.698 13.561 1.00 97.69 181 GLU A N 1
ATOM 1490 C CA . GLU A 1 181 ? 5.883 -4.306 12.877 1.00 97.69 181 GLU A CA 1
ATOM 1491 C C . GLU A 1 181 ? 5.775 -5.831 12.786 1.00 97.69 181 GLU A C 1
ATOM 1493 O O . GLU A 1 181 ? 5.974 -6.413 11.722 1.00 97.69 181 GLU A O 1
ATOM 1498 N N . ARG A 1 182 ? 5.408 -6.497 13.890 1.00 97.69 182 ARG A N 1
ATOM 1499 C CA . ARG A 1 182 ? 5.208 -7.955 13.896 1.00 97.69 182 ARG A CA 1
ATOM 1500 C C . ARG A 1 182 ? 4.071 -8.384 12.975 1.00 97.69 182 ARG A C 1
ATOM 1502 O O . ARG A 1 182 ? 4.201 -9.395 12.298 1.00 97.69 182 ARG A O 1
ATOM 1509 N N . ARG A 1 183 ? 2.963 -7.638 12.950 1.00 97.38 183 ARG A N 1
ATOM 1510 C CA . ARG A 1 183 ? 1.820 -7.936 12.076 1.00 97.38 183 ARG A CA 1
ATOM 1511 C C . ARG A 1 183 ? 2.174 -7.742 10.605 1.00 97.38 183 ARG A C 1
ATOM 1513 O O . ARG A 1 183 ? 1.801 -8.587 9.805 1.00 97.38 183 ARG A O 1
ATOM 1520 N N . ILE A 1 184 ? 2.928 -6.695 10.270 1.00 97.25 184 ILE A N 1
ATOM 1521 C CA . ILE A 1 184 ? 3.333 -6.378 8.892 1.00 97.25 184 ILE A CA 1
ATOM 1522 C C . ILE A 1 184 ? 4.170 -7.502 8.272 1.00 97.25 184 ILE A C 1
ATOM 1524 O O . ILE A 1 184 ? 3.979 -7.819 7.100 1.00 97.25 184 ILE A O 1
ATOM 1528 N N . LYS A 1 185 ? 5.031 -8.158 9.062 1.00 95.81 185 LYS A N 1
ATOM 1529 C CA . LYS A 1 185 ? 5.826 -9.311 8.601 1.00 95.81 185 LYS A CA 1
ATOM 1530 C C . LYS A 1 185 ? 4.972 -10.471 8.087 1.00 95.81 185 LYS A C 1
ATOM 1532 O O . LYS A 1 185 ? 5.402 -11.168 7.180 1.00 95.81 185 LYS A O 1
ATOM 1537 N N . ASN A 1 186 ? 3.768 -10.639 8.629 1.00 94.50 186 ASN A N 1
ATOM 1538 C CA . ASN A 1 186 ? 2.858 -11.721 8.252 1.00 94.50 186 ASN A CA 1
ATOM 1539 C C . ASN A 1 186 ? 1.919 -11.337 7.095 1.00 94.50 186 ASN A C 1
ATOM 1541 O O . ASN A 1 186 ? 1.044 -12.122 6.746 1.00 94.50 186 ASN A O 1
ATOM 1545 N N . LEU A 1 187 ? 2.045 -10.127 6.542 1.00 94.00 187 LEU A N 1
ATOM 1546 C CA . LEU A 1 187 ? 1.222 -9.654 5.430 1.00 94.00 187 LEU A CA 1
ATOM 1547 C C . LEU A 1 187 ? 1.950 -9.829 4.103 1.00 94.00 187 LEU A C 1
ATOM 1549 O O . LEU A 1 187 ? 3.144 -9.518 4.007 1.00 94.00 187 LEU A O 1
ATOM 1553 N N . SER A 1 188 ? 1.197 -10.239 3.080 1.00 92.62 188 SER A N 1
ATOM 1554 C CA . SER A 1 188 ? 1.674 -10.281 1.695 1.00 92.62 188 SER A CA 1
ATOM 1555 C C . SER A 1 188 ? 2.014 -8.874 1.178 1.00 92.62 188 SER A C 1
ATOM 1557 O O . SER A 1 188 ? 1.471 -7.872 1.657 1.00 92.62 188 SER A O 1
ATOM 1559 N N . SER A 1 189 ? 2.891 -8.774 0.172 1.00 93.06 189 SER A N 1
ATOM 1560 C CA . SER A 1 189 ? 3.212 -7.503 -0.506 1.00 93.06 189 SER A CA 1
ATOM 1561 C C . SER A 1 189 ? 1.945 -6.809 -1.029 1.00 93.06 189 SER A C 1
ATOM 1563 O O . SER A 1 189 ? 1.786 -5.593 -0.884 1.00 93.06 189 SER A O 1
ATOM 1565 N N . ARG A 1 190 ? 1.002 -7.600 -1.550 1.00 92.75 190 ARG A N 1
ATOM 1566 C CA . ARG A 1 190 ? -0.304 -7.164 -2.054 1.00 92.75 190 ARG A CA 1
ATOM 1567 C C . ARG A 1 190 ? -1.164 -6.526 -0.959 1.00 92.75 190 ARG A C 1
ATOM 1569 O O . ARG A 1 190 ? -1.688 -5.430 -1.152 1.00 92.75 190 ARG A O 1
ATOM 1576 N N . ASP A 1 191 ? -1.245 -7.150 0.218 1.00 95.50 191 ASP A N 1
ATOM 1577 C CA . ASP A 1 191 ? -1.983 -6.588 1.360 1.00 95.50 191 ASP A CA 1
ATOM 1578 C C . ASP A 1 191 ? -1.341 -5.305 1.866 1.00 95.50 191 ASP A C 1
ATOM 1580 O O . ASP A 1 191 ? -2.036 -4.338 2.170 1.00 95.50 191 ASP A O 1
ATOM 1584 N N . ARG A 1 192 ? -0.006 -5.270 1.940 1.00 96.88 192 ARG A N 1
ATOM 1585 C CA . ARG A 1 192 ? 0.735 -4.085 2.382 1.00 96.88 192 ARG A CA 1
ATOM 1586 C C . ARG A 1 192 ? 0.453 -2.877 1.481 1.00 96.88 192 ARG A C 1
ATOM 1588 O O . ARG A 1 192 ? 0.256 -1.770 1.989 1.00 96.88 192 ARG A O 1
ATOM 1595 N N . ARG A 1 193 ? 0.373 -3.085 0.163 1.00 95.81 193 ARG A N 1
ATOM 1596 C CA . ARG A 1 193 ? -0.016 -2.038 -0.798 1.00 95.81 193 ARG A CA 1
ATOM 1597 C C . ARG A 1 193 ? -1.442 -1.573 -0.595 1.00 95.81 193 ARG A C 1
ATOM 1599 O O . ARG A 1 193 ? -1.683 -0.369 -0.569 1.00 95.81 193 ARG A O 1
ATOM 1606 N N . GLU A 1 194 ? -2.369 -2.502 -0.419 1.00 97.00 194 GLU A N 1
ATOM 1607 C CA . GLU A 1 194 ? -3.773 -2.154 -0.242 1.00 97.00 194 GLU A CA 1
ATOM 1608 C C . GLU A 1 194 ? -4.013 -1.400 1.072 1.00 97.00 194 GLU A C 1
ATOM 1610 O O . GLU A 1 194 ? -4.718 -0.390 1.109 1.00 97.00 194 GLU A O 1
ATOM 1615 N N . ILE A 1 195 ? -3.338 -1.813 2.144 1.00 98.19 195 ILE A N 1
ATOM 1616 C CA . ILE A 1 195 ? -3.317 -1.095 3.420 1.00 98.19 195 ILE A CA 1
ATOM 1617 C C . ILE A 1 195 ? -2.801 0.332 3.225 1.00 98.19 195 ILE A C 1
ATOM 1619 O O . ILE A 1 195 ? -3.433 1.281 3.692 1.00 98.19 195 ILE A O 1
ATOM 1623 N N . SER A 1 196 ? -1.693 0.499 2.499 1.00 98.00 196 SER A N 1
ATOM 1624 C CA . SER A 1 196 ? -1.139 1.816 2.166 1.00 98.00 196 SER A CA 1
ATOM 1625 C C . SER A 1 196 ? -2.117 2.660 1.340 1.00 98.00 196 SER A C 1
ATOM 1627 O O . SER A 1 196 ? -2.327 3.841 1.631 1.00 98.00 196 SER A O 1
ATOM 1629 N N . ARG A 1 197 ? -2.795 2.053 0.357 1.00 97.75 197 ARG A N 1
ATOM 1630 C CA . ARG A 1 197 ? -3.819 2.702 -0.475 1.00 97.75 197 ARG A CA 1
ATOM 1631 C C . ARG A 1 197 ? -4.966 3.243 0.374 1.00 97.75 197 ARG A C 1
ATOM 1633 O O . ARG A 1 197 ? -5.297 4.423 0.261 1.00 97.75 197 ARG A O 1
ATOM 1640 N N . ILE A 1 198 ? -5.538 2.413 1.246 1.00 97.75 198 ILE A N 1
ATOM 1641 C CA . ILE A 1 198 ? -6.642 2.802 2.135 1.00 97.75 198 ILE A CA 1
ATOM 1642 C C . ILE A 1 198 ? -6.175 3.873 3.127 1.00 97.75 198 ILE A C 1
ATOM 1644 O O . ILE A 1 198 ? -6.861 4.877 3.318 1.00 97.75 198 ILE A O 1
ATOM 1648 N N . ALA A 1 199 ? -4.986 3.715 3.715 1.00 97.88 199 ALA A N 1
ATOM 1649 C CA . ALA A 1 199 ? -4.422 4.684 4.652 1.00 97.88 199 ALA A CA 1
ATOM 1650 C C . ALA A 1 199 ? -4.223 6.074 4.028 1.00 97.88 199 ALA A C 1
ATOM 1652 O O . ALA A 1 199 ? -4.291 7.076 4.736 1.00 97.88 199 ALA A O 1
ATOM 1653 N N . ARG A 1 200 ? -3.988 6.165 2.713 1.00 97.94 200 ARG A N 1
ATOM 1654 C CA . ARG A 1 200 ? -3.843 7.440 1.988 1.00 97.94 200 ARG A CA 1
ATOM 1655 C C . ARG A 1 200 ? -5.166 8.145 1.689 1.00 97.94 200 ARG A C 1
ATOM 1657 O O . ARG A 1 200 ? -5.134 9.308 1.302 1.00 97.94 200 ARG A O 1
ATOM 1664 N N . MET A 1 201 ? -6.313 7.484 1.864 1.00 97.44 201 MET A N 1
ATOM 1665 C CA . MET A 1 201 ? -7.624 8.083 1.571 1.00 97.44 201 MET A CA 1
ATOM 1666 C C . MET A 1 201 ? -8.003 9.216 2.533 1.00 97.44 201 MET A C 1
ATOM 1668 O O . MET A 1 201 ? -8.845 10.041 2.192 1.00 97.44 201 MET A O 1
ATOM 1672 N N . LEU A 1 202 ? -7.402 9.259 3.724 1.00 96.88 202 LEU A N 1
ATOM 1673 C CA . LEU A 1 202 ? -7.561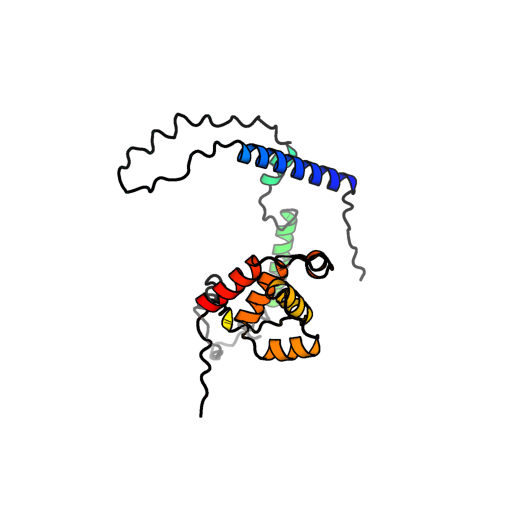 10.352 4.682 1.00 96.88 202 LEU A CA 1
ATOM 1674 C C . LEU A 1 202 ? -6.199 10.926 5.061 1.00 96.88 202 LEU A C 1
ATOM 1676 O O . LEU A 1 202 ? -5.221 10.183 5.065 1.00 96.88 202 LEU A O 1
ATOM 1680 N N . PRO A 1 203 ? -6.106 12.211 5.426 1.00 97.00 203 PRO A N 1
ATOM 1681 C CA . PRO A 1 203 ? -4.894 12.769 6.014 1.00 97.00 203 PRO A CA 1
ATOM 1682 C C . PRO A 1 203 ? -4.714 12.292 7.470 1.00 97.00 203 PRO A C 1
ATOM 1684 O O . PRO A 1 203 ? -5.678 11.883 8.127 1.00 97.00 203 PRO A O 1
ATOM 1687 N N . ASP A 1 204 ? -3.480 12.306 7.975 1.00 96.75 204 ASP A N 1
ATOM 1688 C CA . ASP A 1 204 ? -3.140 11.795 9.315 1.00 96.75 204 ASP A CA 1
ATOM 1689 C C . ASP A 1 204 ? -3.880 12.569 10.414 1.00 96.75 204 ASP A C 1
ATOM 1691 O O . ASP A 1 204 ? -4.389 11.977 11.369 1.00 96.75 204 ASP A O 1
ATOM 1695 N N . GLU A 1 205 ? -4.035 13.882 10.235 1.00 96.19 205 GLU A N 1
ATOM 1696 C CA . GLU A 1 205 ? -4.706 14.766 11.184 1.00 96.19 205 GLU A CA 1
ATOM 1697 C C . GLU A 1 205 ? -6.187 14.419 11.330 1.00 96.19 205 GLU A C 1
ATOM 1699 O O . GLU A 1 205 ? -6.739 14.546 12.419 1.00 96.19 205 GLU A O 1
ATOM 1704 N N . ALA A 1 206 ? -6.845 13.966 10.261 1.00 95.25 206 ALA A N 1
ATOM 1705 C CA . ALA A 1 206 ? -8.250 13.572 10.324 1.00 95.25 206 ALA A CA 1
ATOM 1706 C C . ALA A 1 206 ? -8.436 12.255 11.089 1.00 95.25 206 ALA A C 1
ATOM 1708 O O . ALA A 1 206 ? -9.415 12.102 11.814 1.00 95.25 206 ALA A O 1
ATOM 1709 N N . VAL A 1 207 ? -7.494 11.319 10.949 1.00 95.88 207 VAL A N 1
ATOM 1710 C CA . VAL A 1 207 ? -7.584 9.988 11.565 1.00 95.88 207 VAL A CA 1
ATOM 1711 C C . VAL A 1 207 ? -7.183 10.029 13.035 1.00 95.88 207 VAL A C 1
ATOM 1713 O O . VAL A 1 207 ? -7.828 9.390 13.865 1.00 95.88 207 VAL A O 1
ATOM 1716 N N . PHE A 1 208 ? -6.123 10.757 13.393 1.00 93.94 208 PHE A N 1
ATOM 1717 C CA . PHE A 1 208 ? -5.578 10.738 14.753 1.00 93.94 208 PHE A CA 1
ATOM 1718 C C . PHE A 1 208 ? -6.207 11.743 15.721 1.00 93.94 208 PHE A C 1
ATOM 1720 O O . PHE A 1 208 ? -5.975 11.605 16.917 1.00 93.94 208 PHE A O 1
ATOM 1727 N N . ARG A 1 209 ? -7.063 12.663 15.261 1.00 92.06 209 ARG A N 1
ATOM 1728 C CA . ARG A 1 209 ? -7.882 13.493 16.161 1.00 92.06 209 ARG A CA 1
ATOM 1729 C C . ARG A 1 209 ? -8.815 12.637 17.025 1.00 92.06 209 ARG A C 1
ATOM 1731 O O . ARG A 1 209 ? -9.307 11.592 16.590 1.00 92.06 209 ARG A O 1
ATOM 1738 N N . ASP A 1 210 ? -9.092 13.121 18.233 1.00 83.19 210 ASP A N 1
ATOM 1739 C CA . ASP A 1 210 ? -10.004 12.471 19.187 1.00 83.19 210 ASP A CA 1
ATOM 1740 C C . ASP A 1 210 ? -11.454 12.433 18.685 1.00 83.19 210 ASP A C 1
ATOM 1742 O O . ASP A 1 210 ? -12.233 11.574 19.085 1.00 83.19 210 ASP A O 1
ATOM 1746 N N . SER A 1 211 ? -11.806 13.314 17.746 1.00 86.31 211 SER A N 1
ATOM 1747 C CA . SER A 1 211 ? -13.127 13.372 17.118 1.00 86.31 211 SER A CA 1
ATOM 1748 C C . SER A 1 211 ? -13.312 12.415 15.936 1.00 86.31 211 SER A C 1
ATOM 1750 O O . SER A 1 211 ? -14.341 12.486 15.262 1.00 86.31 211 SER A O 1
ATOM 1752 N N . PHE A 1 212 ? -12.340 11.546 15.633 1.00 87.38 212 PHE A N 1
ATOM 1753 C CA . PHE A 1 212 ? -12.475 10.615 14.514 1.00 87.38 212 PHE A CA 1
ATOM 1754 C C . PHE A 1 212 ? -13.567 9.576 14.795 1.00 87.38 212 PHE A C 1
ATOM 1756 O O . PHE A 1 212 ? -13.360 8.602 15.520 1.00 87.38 212 PHE A O 1
ATOM 1763 N N . VAL A 1 213 ? -14.727 9.770 14.169 1.00 87.88 213 VAL A N 1
ATOM 1764 C CA . VAL A 1 213 ? -15.789 8.769 14.104 1.00 87.88 213 VAL A CA 1
ATOM 1765 C C . VAL A 1 213 ? -15.478 7.854 12.928 1.00 87.88 213 VAL A C 1
ATOM 1767 O O . VAL A 1 213 ? -15.576 8.256 11.769 1.00 87.88 213 VAL A O 1
ATOM 1770 N N . GLY A 1 214 ? -15.062 6.624 13.224 1.00 84.25 214 GLY A N 1
ATOM 1771 C CA . GLY A 1 214 ? -14.762 5.654 12.180 1.00 84.25 214 GLY A CA 1
ATOM 1772 C C . GLY A 1 214 ? -15.997 5.344 11.344 1.00 84.25 214 GLY A C 1
ATOM 1773 O O . GLY A 1 214 ? -17.014 4.891 11.868 1.00 84.25 214 GLY A O 1
ATOM 1774 N N . THR A 1 215 ? -15.906 5.578 10.039 1.00 90.50 215 THR A N 1
ATOM 1775 C CA . THR A 1 215 ? -16.958 5.213 9.094 1.00 90.50 215 THR A CA 1
ATOM 1776 C C . THR A 1 215 ? -16.819 3.740 8.696 1.00 90.50 215 THR A C 1
ATOM 1778 O O . THR A 1 215 ? -15.705 3.272 8.443 1.00 90.50 215 THR A O 1
ATOM 1781 N N . PRO A 1 216 ? -17.931 2.987 8.586 1.00 93.69 216 PRO A N 1
ATOM 1782 C CA . PRO A 1 216 ? -17.891 1.583 8.167 1.00 93.69 216 PRO A CA 1
ATOM 1783 C C . PRO A 1 216 ? -17.346 1.409 6.740 1.00 93.69 216 PRO A C 1
ATOM 1785 O O . PRO A 1 216 ? -16.814 0.357 6.411 1.00 93.69 216 PRO A O 1
ATOM 1788 N N . MET A 1 217 ? -17.358 2.474 5.934 1.00 96.50 217 MET A N 1
ATOM 1789 C CA . MET A 1 217 ? -16.867 2.493 4.556 1.00 96.50 217 MET A CA 1
ATOM 1790 C C . MET A 1 217 ? -15.462 1.889 4.385 1.00 96.50 217 MET A C 1
ATOM 1792 O O . MET A 1 217 ? -15.240 1.113 3.460 1.00 96.50 217 MET A O 1
ATOM 1796 N N . TYR A 1 218 ? -14.497 2.215 5.255 1.00 96.56 218 TYR A N 1
ATOM 1797 C CA . TYR A 1 218 ? -13.131 1.681 5.118 1.00 96.56 218 TYR A CA 1
ATOM 1798 C C . TYR A 1 218 ? -13.055 0.192 5.443 1.00 96.56 218 TYR A C 1
ATOM 1800 O O . TYR A 1 218 ? -12.262 -0.534 4.842 1.00 96.56 218 TYR A O 1
ATOM 1808 N N . ARG A 1 219 ? -13.901 -0.261 6.373 1.00 96.69 219 ARG A N 1
ATOM 1809 C CA . ARG A 1 219 ? -14.064 -1.679 6.672 1.00 96.69 219 ARG A CA 1
ATOM 1810 C C . ARG A 1 219 ? -14.629 -2.416 5.469 1.00 96.69 219 ARG A C 1
ATOM 1812 O O . ARG A 1 219 ? -14.068 -3.440 5.108 1.00 96.69 219 ARG A O 1
ATOM 1819 N N . ASP A 1 220 ? -15.639 -1.860 4.813 1.00 97.69 220 ASP A N 1
ATOM 1820 C CA . ASP A 1 220 ? -16.257 -2.478 3.637 1.00 97.69 220 ASP A CA 1
ATOM 1821 C C . ASP A 1 220 ? -15.279 -2.567 2.457 1.00 97.69 220 ASP A C 1
ATOM 1823 O O . ASP A 1 220 ? -15.212 -3.595 1.787 1.00 97.69 220 ASP A O 1
ATOM 1827 N N . ILE A 1 221 ? -14.462 -1.527 2.234 1.00 97.69 221 ILE A N 1
ATOM 1828 C CA . ILE A 1 221 ? -13.392 -1.551 1.220 1.00 97.69 221 ILE A CA 1
ATOM 1829 C C . ILE A 1 221 ? -12.393 -2.673 1.525 1.00 97.69 221 ILE A C 1
ATOM 1831 O O . ILE A 1 221 ? -12.042 -3.440 0.630 1.00 97.69 221 ILE A O 1
ATOM 1835 N N . TRP A 1 222 ? -11.953 -2.784 2.782 1.00 97.50 222 TRP A N 1
ATOM 1836 C CA . TRP A 1 222 ? -11.011 -3.823 3.189 1.00 97.50 222 TRP A CA 1
ATOM 1837 C C . TRP A 1 222 ? -11.611 -5.233 3.102 1.00 97.50 222 TRP A C 1
ATOM 1839 O O . TRP A 1 222 ? -10.956 -6.147 2.613 1.00 97.50 222 TRP A O 1
ATOM 1849 N N . THR A 1 223 ? -12.863 -5.420 3.521 1.00 96.75 223 THR A N 1
ATOM 1850 C CA . THR A 1 223 ? -13.564 -6.706 3.411 1.00 96.75 223 THR A CA 1
ATOM 1851 C C . THR A 1 223 ? -13.724 -7.116 1.952 1.00 96.75 223 THR A C 1
ATOM 1853 O O . THR A 1 223 ? -13.335 -8.221 1.593 1.00 96.75 223 THR A O 1
ATOM 1856 N N . ARG A 1 224 ? -14.161 -6.200 1.080 1.00 97.75 224 ARG A N 1
ATOM 1857 C CA . ARG A 1 224 ? -14.276 -6.466 -0.360 1.00 97.75 224 ARG A CA 1
ATOM 1858 C C . ARG A 1 224 ? -12.936 -6.840 -0.991 1.00 97.75 224 ARG A C 1
ATOM 1860 O O . ARG A 1 224 ? -12.894 -7.684 -1.884 1.00 97.75 224 ARG A O 1
ATOM 1867 N N . TRP A 1 225 ? -11.848 -6.207 -0.553 1.00 96.19 225 TRP A N 1
ATOM 1868 C CA . TRP A 1 225 ? -10.506 -6.580 -0.987 1.00 96.19 225 TRP A CA 1
ATOM 1869 C C . TRP A 1 225 ? -10.165 -8.019 -0.596 1.00 96.19 225 TRP A C 1
ATOM 1871 O O . TRP A 1 225 ? -9.747 -8.784 -1.461 1.00 96.19 225 TRP A O 1
ATOM 1881 N N . LEU A 1 226 ? -10.385 -8.395 0.668 1.00 95.12 226 LEU A N 1
ATOM 1882 C CA . LEU A 1 226 ? -10.150 -9.761 1.143 1.00 95.12 226 LEU A CA 1
ATOM 1883 C C . LEU A 1 226 ? -10.988 -10.785 0.364 1.00 95.12 226 LEU A C 1
ATOM 1885 O O . LEU A 1 226 ? -10.456 -11.813 -0.048 1.00 95.12 226 LEU A O 1
ATOM 1889 N N . ASP A 1 227 ? -12.254 -10.468 0.088 1.00 95.62 227 ASP A N 1
ATOM 1890 C CA . ASP A 1 227 ? -13.147 -11.332 -0.693 1.00 95.62 227 ASP A CA 1
ATOM 1891 C C . ASP A 1 227 ? -12.660 -11.501 -2.144 1.00 95.62 227 ASP A C 1
ATOM 1893 O O . ASP A 1 227 ? -12.743 -12.587 -2.712 1.00 95.62 227 ASP A O 1
ATOM 1897 N N . THR A 1 228 ? -12.124 -10.434 -2.748 1.00 95.56 228 THR A N 1
ATOM 1898 C CA . THR A 1 228 ? -11.645 -10.437 -4.145 1.00 95.56 228 THR A CA 1
ATOM 1899 C C . THR A 1 228 ? -10.273 -11.094 -4.289 1.00 95.56 228 THR A C 1
ATOM 1901 O O . THR A 1 228 ? -9.988 -11.719 -5.309 1.00 95.56 228 THR A O 1
ATOM 1904 N N . LYS A 1 229 ? -9.401 -10.929 -3.290 1.00 91.81 229 LYS A N 1
ATOM 1905 C CA . LYS A 1 229 ? -8.056 -11.515 -3.267 1.00 91.81 229 LYS A CA 1
ATOM 1906 C C . LYS A 1 229 ? -8.116 -13.044 -3.230 1.00 91.81 229 LYS A C 1
ATOM 1908 O O . LYS A 1 229 ? -7.275 -13.694 -3.842 1.00 91.81 229 LYS A O 1
ATOM 1913 N N . GLY A 1 230 ? -9.121 -13.595 -2.552 1.00 87.75 230 GLY A N 1
ATOM 1914 C CA . GLY A 1 230 ? -9.205 -15.022 -2.278 1.00 87.75 230 GLY A CA 1
ATOM 1915 C C . GLY A 1 230 ? -8.273 -15.447 -1.134 1.00 87.75 230 GLY A C 1
ATOM 1916 O O . GLY A 1 230 ? -7.527 -14.627 -0.589 1.00 87.75 230 GLY A O 1
ATOM 1917 N N . PRO A 1 231 ? -8.344 -16.719 -0.713 1.00 86.00 231 PRO A N 1
ATOM 1918 C CA . PRO A 1 231 ? -7.499 -17.242 0.352 1.00 86.00 231 PRO A CA 1
ATOM 1919 C C . PRO A 1 231 ? -6.023 -17.227 -0.060 1.00 86.00 231 PRO A C 1
ATOM 1921 O O . PRO A 1 231 ? -5.677 -17.644 -1.163 1.00 86.00 231 PRO A O 1
ATOM 1924 N N . ASP A 1 232 ? -5.148 -16.787 0.847 1.00 77.50 232 ASP A N 1
ATOM 1925 C CA . ASP A 1 232 ? -3.700 -16.896 0.664 1.00 77.50 232 ASP A CA 1
ATOM 1926 C C . ASP A 1 232 ? -3.301 -18.378 0.639 1.00 77.50 232 ASP A C 1
ATOM 1928 O O . ASP A 1 232 ? -3.329 -19.061 1.666 1.00 77.50 232 ASP A O 1
ATOM 1932 N N . ILE A 1 233 ? -2.953 -18.891 -0.542 1.00 74.94 233 ILE A N 1
ATOM 1933 C CA . ILE A 1 233 ? -2.473 -20.265 -0.705 1.00 74.94 233 ILE A CA 1
ATOM 1934 C C . ILE A 1 233 ? -1.016 -20.302 -0.237 1.00 74.94 233 ILE A C 1
ATOM 1936 O O . ILE A 1 233 ? -0.099 -19.960 -0.980 1.00 74.94 233 ILE A O 1
ATOM 1940 N N . ALA A 1 234 ? -0.793 -20.706 1.011 1.00 73.19 234 ALA A N 1
ATOM 1941 C CA . ALA A 1 234 ? 0.543 -21.037 1.488 1.00 73.19 234 ALA A CA 1
ATOM 1942 C C . ALA A 1 234 ? 0.905 -22.450 1.006 1.00 73.19 234 ALA A C 1
ATOM 1944 O O . ALA A 1 234 ? 0.356 -23.435 1.497 1.00 73.19 234 ALA A O 1
ATOM 1945 N N . ILE A 1 235 ? 1.821 -22.555 0.039 1.00 69.69 235 ILE A N 1
ATOM 1946 C CA . ILE A 1 235 ? 2.416 -23.842 -0.339 1.00 69.69 235 ILE A CA 1
ATOM 1947 C C . ILE A 1 235 ? 3.480 -24.167 0.713 1.00 69.69 235 ILE A C 1
ATOM 1949 O O . ILE A 1 235 ? 4.570 -23.597 0.705 1.00 69.69 235 ILE A O 1
ATOM 1953 N N . VAL A 1 236 ? 3.137 -25.043 1.655 1.00 70.31 236 VAL A N 1
ATOM 1954 C CA . VAL A 1 236 ? 4.086 -25.597 2.625 1.00 70.31 236 VAL A CA 1
ATOM 1955 C C . VAL A 1 236 ? 4.716 -26.830 1.983 1.00 70.31 236 VAL A C 1
ATOM 1957 O O . VAL A 1 236 ? 4.007 -27.778 1.658 1.00 70.31 236 VAL A O 1
ATOM 1960 N N . PHE A 1 237 ? 6.028 -26.799 1.750 1.00 70.50 237 PHE A N 1
ATOM 1961 C CA . PHE A 1 237 ? 6.778 -27.996 1.370 1.00 70.50 237 PHE A CA 1
ATOM 1962 C C . PHE A 1 237 ? 7.135 -28.753 2.654 1.00 70.50 237 PHE A C 1
ATOM 1964 O O . PHE A 1 237 ? 7.837 -28.199 3.503 1.00 70.50 237 PHE A O 1
ATOM 1971 N N . GLU A 1 238 ? 6.596 -29.965 2.802 1.00 56.16 238 GLU A N 1
ATOM 1972 C CA . GLU A 1 238 ? 6.983 -30.938 3.837 1.00 56.16 238 GLU A CA 1
ATOM 1973 C C . GLU A 1 238 ? 8.208 -31.755 3.408 1.00 56.16 238 GLU A C 1
ATOM 1975 O O . GLU A 1 238 ? 8.323 -32.065 2.197 1.00 56.16 238 GLU A O 1
#

pLDDT: mean 73.65, std 19.04, range [33.47, 98.44]

Radius of gyration: 34.55 Å; chains: 1; bounding box: 82×71×73 Å

Sequence (238 aa):
MQLVFVQAWISPKSVRIISLAVLLATSQYLAFVSDAPRNYLLEPLKSTSRKTATWLSRHIPVPRLPAVKVPRWIRNLWRRPLQSHYETPEDEQRYWDTAARWSRCLAPSDARLGGRAPPAGRYLSNIPLVTAYVPRLLPLYREPVHIDEEAMEYDLPPDVYRKWHKMVYPTKRIPSVRHAERRIKNLSSRDRREISRIARMLPDEAVFRDSFVGTPMYRDIWTRWLDTKGPDIAIVFE